Protein 1TVD (pdb70)

Solvent-accessible surface area: 11402 Å² total; per-residue (Å²): 94,123,4,55,9,72,11,97,59,46,81,36,61,49,52,34,112,2,63,0,59,1,50,14,92,7,148,103,106,67,18,47,1,7,0,1,9,25,73,122,94,70,28,14,50,39,0,19,12,0,21,70,99,132,56,102,21,16,149,76,4,171,70,47,15,58,28,126,46,41,90,132,114,87,0,0,26,0,36,0,46,65,1,126,66,96,0,29,9,24,0,2,1,0,0,22,32,49,105,111,54,62,17,14,38,33,4,129,0,0,84,1,38,6,88,152,77,134,14,70,25,80,12,104,59,41,89,26,56,47,52,39,111,5,62,0,64,0,50,13,95,28,124,97,108,78,15,48,0,3,0,0,8,24,47,106,106,70,38,6,56,38,0,16,18,0,25,67,96,121,58,80,26,16,145,75,5,163,75,28,11,58,24,117,45,61,91,139,108,118,0,0,23,0,17,0,44,63,1,111,61,94,1,20,8,14,0,2,0,0,0,25,38,59,111,131,65,75,21,8,47,32,4,163,8,0,66,1,56,4,87,154

Foldseek 3Di:
DAKEWPDAADEEEQQQKDKTKIADDDPDAFWKKFKWWADPVRDIGTAKIDTPPDIDGDPVPPPFKDWDQDPVRRITMIMGGGHHQVPFTWMKMWTFDDPPRGDIHIYPTHGYGYDD/DAKEWPDAAEEEAQQAKDKTKMADDDPDAFWWKFKWWQFPVRDIGTAKIDTPPDIDGDPPQPPFWDWDCDPVRRITMIMGGGHHQRNFTWMKMWTFDDPPRRDIHIHPTHTYHYHD

Sequence (232 aa):
DKVTQSSPDQTVASGSEVVLLCTYDTVYSNPDLFWYRIRPDYSFQFVFYGDDSRSEGADFTQGRFSVKHILTQKAFHLVISPVRTEDSATYYCAFTLPPPTDKLIFGKGTRVTVEPDKVTQSSPDQTVASGSEVVLLCTYDTVYSNPDLFWYRIRPDYSFQFVFYGDDSRSEGADFTQGRFSVKHILTQKAFHLVISPVRTEDSATYYCAFTLPPPTDKLIFGKGTRVTVEP

InterPro domains:
  IPR007110 Immunoglobulin-like domain [PS50835] (19-113)
  IPR013106 Immunoglobulin V-set domain [PF07686] (23-112)
  IPR013106 Immunoglobulin V-set domain [SM00406] (35-113)
  IPR013783 Immunoglobulin-like fold [G3DSA:2.60.40.10] (19-113)
  IPR036179 Immunoglobulin-like domain superfamily [SSF48726] (21-112)
  IPR051287 T cell receptor variable region [PTHR19367] (8-112)

B-factor: mean 18.14, std 12.09, range [4.0, 65.12]

Secondary structure (DSSP, 8-state):
-EEE--SPPEEEETT--EEE--EEE--SSS--EEEEEE-TTS-EEEEEEE-SS-EEE-GGGTTTEEEEEEGGGTEEEEEESS--GGG-EEEEEEEEPTTTT--EEE---EEEEEE-/-EEE--PPPEEEETT--EEE--EEE-SSSS--EEEEEE-TTS-EEEEEEE-SS-EEE-GGGTTTEEEEEEGGGTEEEEEESS--GGG-EEEEEEEEPPTTT--EEE---EEEEEE-

Radius of gyration: 17.78 Å; Cα contacts (8 Å, |Δi|>4): 591; chains: 2; bounding box: 43×48×37 Å

CATH classification: 2.60.40.10

Structure (mmCIF, N/CA/C/O backbone):
data_1TVD
#
_entry.id   1TVD
#
_cell.length_a   69.940
_cell.length_b   49.080
_cell.length_c   61.670
_cell.angle_alpha   90.00
_cell.angle_beta   90.00
_cell.angle_gamma   90.00
#
_symmetry.space_group_name_H-M   'P 21 21 21'
#
loop_
_entity.id
_entity.type
_entity.pdbx_description
1 polymer 'T CELL RECEPTOR'
2 water water
#
loop_
_atom_site.group_PDB
_atom_site.id
_atom_site.type_symbol
_atom_site.label_atom_id
_atom_site.label_alt_id
_atom_site.label_comp_id
_atom_site.label_asym_id
_atom_site.label_entity_id
_atom_site.label_seq_id
_atom_site.pdbx_PDB_ins_code
_atom_site.Cartn_x
_atom_site.Cartn_y
_atom_site.Cartn_z
_atom_site.occupancy
_atom_site.B_iso_or_equiv
_atom_site.auth_seq_id
_atom_site.auth_comp_id
_atom_site.auth_asym_id
_atom_site.auth_atom_id
_atom_site.pdbx_PDB_model_num
ATOM 1 N N . ASP A 1 1 ? 19.482 -5.366 16.561 1.00 34.70 1 ASP A N 1
ATOM 2 C CA . ASP A 1 1 ? 19.458 -5.379 18.052 1.00 32.81 1 ASP A CA 1
ATOM 3 C C . ASP A 1 1 ? 18.071 -5.773 18.511 1.00 30.00 1 ASP A C 1
ATOM 4 O O . ASP A 1 1 ? 17.095 -5.146 18.133 1.00 27.71 1 ASP A O 1
ATOM 9 N N . LYS A 1 2 ? 17.995 -6.821 19.323 1.00 24.74 2 LYS A N 1
ATOM 10 C CA . LYS A 1 2 ? 16.724 -7.315 19.805 1.00 21.20 2 LYS A CA 1
ATOM 11 C C . LYS A 1 2 ? 16.881 -7.965 21.169 1.00 18.02 2 LYS A C 1
ATOM 12 O O . LYS A 1 2 ? 17.978 -8.330 21.587 1.00 14.45 2 LYS A O 1
ATOM 18 N N . VAL A 1 3 ? 15.773 -8.022 21.889 1.00 14.81 3 VAL A N 1
ATOM 19 C CA . VAL A 1 3 ? 15.706 -8.633 23.210 1.00 10.77 3 VAL A CA 1
ATOM 20 C C . VAL A 1 3 ? 14.665 -9.731 23.083 1.00 11.97 3 VAL A C 1
ATOM 21 O O . VAL A 1 3 ? 13.552 -9.492 22.595 1.00 8.99 3 VAL A O 1
ATOM 25 N N . THR A 1 4 ? 15.040 -10.943 23.464 1.00 12.10 4 THR A N 1
ATOM 26 C CA . THR A 1 4 ? 14.124 -12.063 23.388 1.00 10.33 4 THR A CA 1
ATOM 27 C C . THR A 1 4 ? 13.765 -12.561 24.768 1.00 7.10 4 THR A C 1
ATOM 28 O O . THR A 1 4 ? 14.644 -12.792 25.597 1.00 6.60 4 THR A O 1
ATOM 32 N N . GLN A 1 5 ? 12.463 -12.630 25.037 1.00 9.09 5 GLN A N 1
ATOM 33 C CA . GLN A 1 5 ? 11.947 -13.113 26.319 1.00 7.34 5 GLN A CA 1
ATOM 34 C C . GLN A 1 5 ? 11.233 -14.443 26.055 1.00 10.53 5 GLN A C 1
ATOM 35 O O . GLN A 1 5 ? 10.129 -14.480 25.498 1.00 10.59 5 GLN A O 1
ATOM 41 N N . SER A 1 6 ? 11.911 -15.535 26.409 1.00 10.47 6 SER A N 1
ATOM 42 C CA . SER A 1 6 ? 11.432 -16.902 26.161 1.00 9.95 6 SER A CA 1
ATOM 43 C C . SER A 1 6 ? 10.516 -17.612 27.144 1.00 10.99 6 SER A C 1
ATOM 44 O O . SER A 1 6 ? 10.000 -18.694 26.826 1.00 12.49 6 SER A O 1
ATOM 47 N N . SER A 1 7 ? 10.368 -17.080 28.350 1.00 9.09 7 SER A N 1
ATOM 48 C CA . SER A 1 7 ? 9.503 -17.730 29.324 1.00 9.69 7 SER A CA 1
ATOM 49 C C . SER A 1 7 ? 8.065 -17.513 28.922 1.00 9.60 7 SER A C 1
ATOM 50 O O . SER A 1 7 ? 7.741 -16.509 28.307 1.00 7.98 7 SER A O 1
ATOM 53 N N . PRO A 1 8 ? 7.186 -18.475 29.220 1.00 8.97 8 PRO A N 1
ATOM 54 C CA . PRO A 1 8 ? 5.777 -18.300 28.858 1.00 7.32 8 PRO A CA 1
ATOM 55 C C . PRO A 1 8 ? 5.112 -17.397 29.885 1.00 8.88 8 PRO A C 1
ATOM 56 O O . PRO A 1 8 ? 5.649 -17.202 30.981 1.00 11.17 8 PRO A O 1
ATOM 60 N N . ASP A 1 9 ? 4.008 -16.758 29.506 1.00 8.20 9 ASP A N 1
ATOM 61 C CA . ASP A 1 9 ? 3.273 -15.933 30.447 1.00 6.36 9 ASP A CA 1
ATOM 62 C C . ASP A 1 9 ? 2.733 -16.970 31.394 1.00 7.58 9 ASP A C 1
ATOM 63 O O . ASP A 1 9 ? 2.316 -18.036 30.953 1.00 9.39 9 ASP A O 1
ATOM 68 N N . GLN A 1 10 ? 2.682 -16.664 32.679 1.00 7.86 10 GLN A N 1
ATOM 69 C CA . GLN A 1 10 ? 2.243 -17.668 33.629 1.00 11.96 10 GLN A CA 1
ATOM 70 C C . GLN A 1 10 ? 1.598 -17.147 34.897 1.00 11.23 10 GLN A C 1
ATOM 71 O O . GLN A 1 10 ? 1.827 -16.015 35.312 1.00 14.04 10 GLN A O 1
ATOM 77 N N . THR A 1 11 ? 0.749 -17.986 35.479 1.00 14.92 11 THR A N 1
ATOM 78 C CA . THR A 1 11 ? 0.066 -17.703 36.737 1.00 15.10 11 THR A CA 1
ATOM 79 C C . THR A 1 11 ? 0.636 -18.761 37.661 1.00 17.58 11 THR A C 1
ATOM 80 O O . THR A 1 11 ? 0.664 -19.936 37.318 1.00 20.08 11 THR A O 1
ATOM 84 N N . VAL A 1 12 ? 1.111 -18.351 38.818 1.00 17.33 12 VAL A N 1
ATOM 85 C CA . VAL A 1 12 ? 1.725 -19.290 39.731 1.00 18.37 12 VAL A CA 1
ATOM 86 C C . VAL A 1 12 ? 1.313 -18.993 41.177 1.00 16.89 12 VAL A C 1
ATOM 87 O O . VAL A 1 12 ? 0.808 -17.913 41.487 1.00 17.58 12 VAL A O 1
ATOM 91 N N . ALA A 1 13 ? 1.487 -19.975 42.046 1.00 19.78 13 ALA A N 1
ATOM 92 C CA . ALA A 1 13 ? 1.120 -19.829 43.444 1.00 18.62 13 ALA A CA 1
ATOM 93 C C . ALA A 1 13 ? 2.173 -19.102 44.257 1.00 19.64 13 ALA A C 1
ATOM 94 O O . ALA A 1 13 ? 3.366 -19.245 44.013 1.00 20.10 13 ALA A O 1
ATOM 96 N N . SER A 1 14 ? 1.719 -18.325 45.233 1.00 22.35 14 SER A N 1
ATOM 97 C CA . SER A 1 14 ? 2.614 -17.590 46.121 1.00 23.96 14 SER A CA 1
ATOM 98 C C . SER A 1 14 ? 3.551 -18.631 46.748 1.00 23.77 14 SER A C 1
ATOM 99 O O . SER A 1 14 ? 3.133 -19.758 47.022 1.00 25.78 14 SER A O 1
ATOM 102 N N . GLY A 1 15 ? 4.831 -18.294 46.869 1.00 21.88 15 GLY A N 1
ATOM 103 C CA . GLY A 1 15 ? 5.784 -19.225 47.441 1.00 20.98 15 GLY A CA 1
ATOM 104 C C . GLY A 1 15 ? 6.573 -20.029 46.418 1.00 20.24 15 GLY A C 1
ATOM 105 O O . GLY A 1 15 ? 7.552 -20.682 46.765 1.00 19.91 15 GLY A O 1
ATOM 106 N N . SER A 1 16 ? 6.149 -19.984 45.162 1.00 20.26 16 SER A N 1
ATOM 107 C CA . SER A 1 16 ? 6.831 -20.706 44.089 1.00 20.88 16 SER A CA 1
ATOM 108 C C . SER A 1 16 ? 8.097 -19.980 43.630 1.00 20.58 16 SER A C 1
ATOM 109 O O . SER A 1 16 ? 8.369 -18.850 44.040 1.00 19.66 16 SER A O 1
ATOM 112 N N . GLU A 1 17 ? 8.862 -20.653 42.778 1.00 21.31 17 GLU A N 1
ATOM 113 C CA . GLU A 1 17 ? 10.077 -20.100 42.203 1.00 22.23 17 GLU A CA 1
ATOM 114 C C . GLU A 1 17 ? 9.774 -19.832 40.734 1.00 21.75 17 GLU A C 1
ATOM 115 O O . GLU A 1 17 ? 9.236 -20.699 40.035 1.00 19.05 17 GLU A O 1
ATOM 121 N N . VAL A 1 18 ? 10.101 -18.633 40.272 1.00 16.70 18 VAL A N 1
ATOM 122 C CA . VAL A 1 18 ? 9.851 -18.265 38.893 1.00 13.82 18 VAL A CA 1
ATOM 123 C C . VAL A 1 18 ? 11.139 -17.829 38.208 1.00 12.69 18 VAL A C 1
ATOM 124 O O . 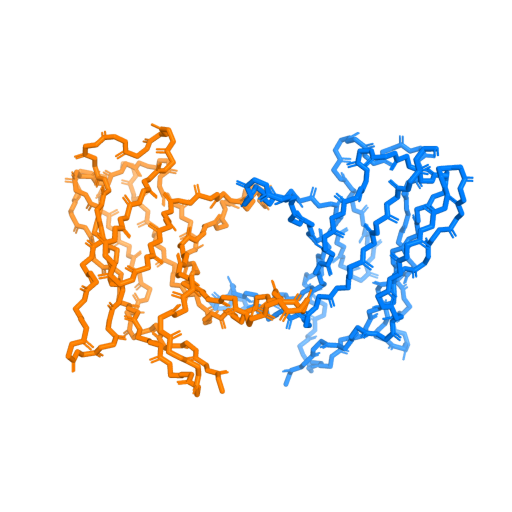VAL A 1 18 ? 11.980 -17.168 38.813 1.00 11.83 18 VAL A O 1
ATOM 128 N N . VAL A 1 19 ? 11.318 -18.263 36.965 1.00 14.00 19 VAL A N 1
ATOM 129 C CA . VAL A 1 19 ? 12.503 -17.903 36.179 1.00 9.82 19 VAL A CA 1
ATOM 130 C C . VAL A 1 19 ? 12.059 -17.121 34.948 1.00 10.68 19 VAL A C 1
ATOM 131 O O . VAL A 1 19 ? 11.200 -17.584 34.196 1.00 10.63 19 VAL A O 1
ATOM 135 N N . LEU A 1 20 ? 12.554 -15.893 34.813 1.00 9.96 20 LEU A N 1
ATOM 136 C CA . LEU A 1 20 ? 12.232 -15.044 33.667 1.00 9.41 20 LEU A CA 1
ATOM 137 C C . LEU A 1 20 ? 13.449 -15.026 32.762 1.00 8.80 20 LEU A C 1
ATOM 138 O O . LEU A 1 20 ? 14.501 -14.536 33.149 1.00 9.23 20 LEU A O 1
ATOM 143 N N . LEU A 1 21 ? 13.305 -15.573 31.562 1.00 7.54 21 LEU A N 1
ATOM 144 C CA . LEU A 1 21 ? 14.393 -15.635 30.607 1.00 9.39 21 LEU A CA 1
ATOM 145 C C . LEU A 1 21 ? 14.505 -14.394 29.727 1.00 9.25 21 LEU A C 1
ATOM 146 O O . LEU A 1 21 ? 13.502 -13.807 29.320 1.00 9.32 21 LEU A O 1
ATOM 151 N N . CYS A 1 22 ? 15.742 -14.017 29.433 1.00 6.18 22 CYS A N 1
ATOM 152 C CA . CYS A 1 22 ? 16.029 -12.873 28.581 1.00 6.75 22 CYS A CA 1
ATOM 153 C C . CYS A 1 22 ? 17.376 -13.062 27.893 1.00 6.99 22 CYS A C 1
ATOM 154 O O . CYS A 1 22 ? 18.364 -13.432 28.535 1.00 8.85 22 CYS A O 1
ATOM 157 N N . THR A 1 23 ? 17.391 -12.889 26.577 1.00 7.41 23 THR A N 1
ATOM 158 C CA . THR A 1 23 ? 18.614 -12.991 25.818 1.00 8.76 23 THR A CA 1
ATOM 159 C C . THR A 1 23 ? 18.647 -11.718 24.980 1.00 9.10 23 THR A C 1
ATOM 160 O O . THR A 1 23 ? 17.612 -11.249 24.524 1.00 8.71 23 THR A O 1
ATOM 164 N N . TYR A 1 24 ? 19.808 -11.099 24.881 1.00 10.14 24 TYR A N 1
ATOM 165 C CA . TYR A 1 24 ? 19.929 -9.876 24.114 1.00 12.38 24 TYR A CA 1
ATOM 166 C C . TYR A 1 24 ? 20.788 -10.104 22.897 1.00 15.80 24 TYR A C 1
ATOM 167 O O . TYR A 1 24 ? 21.773 -10.849 22.944 1.00 13.88 24 TYR A O 1
ATOM 176 N N . ASP A 1 25 ? 20.412 -9.441 21.815 1.00 17.05 25 ASP A N 1
ATOM 177 C CA . ASP A 1 25 ? 21.097 -9.545 20.545 1.00 20.02 25 ASP A CA 1
ATOM 178 C C . ASP A 1 25 ? 21.594 -8.163 20.159 1.00 21.98 25 ASP A C 1
ATOM 179 O O . ASP A 1 25 ? 20.830 -7.324 19.683 1.00 21.90 25 ASP A O 1
ATOM 184 N N . THR A 1 26 ? 22.868 -7.910 20.428 1.00 22.65 26 THR A N 1
ATOM 185 C CA . THR 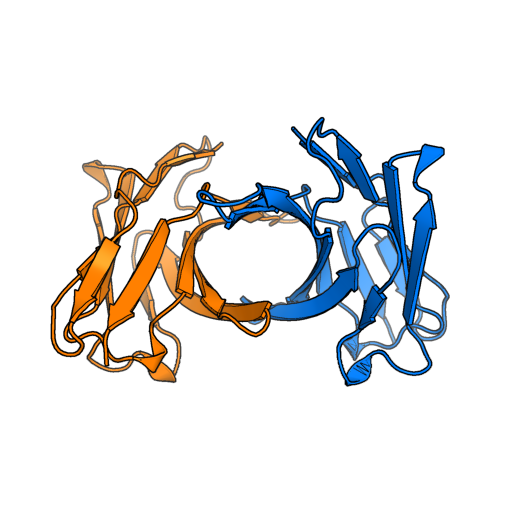A 1 26 ? 23.487 -6.629 20.112 1.00 26.19 26 THR A CA 1
ATOM 186 C C . THR A 1 26 ? 24.978 -6.850 19.880 1.00 27.93 26 THR A C 1
ATOM 187 O O . THR A 1 26 ? 25.534 -7.868 20.308 1.00 30.50 26 THR A O 1
ATOM 191 N N . VAL A 1 27 ? 25.613 -5.926 19.167 1.00 29.61 27 VAL A N 1
ATOM 192 C CA . VAL A 1 27 ? 27.035 -6.042 18.883 1.00 30.05 27 VAL A CA 1
ATOM 193 C C . VAL A 1 27 ? 27.834 -5.078 19.747 1.00 28.99 27 VAL A C 1
ATOM 194 O O . VAL A 1 27 ? 29.071 -5.104 19.751 1.00 30.16 27 VAL A O 1
ATOM 198 N N . TYR A 1 28 ? 27.121 -4.230 20.484 1.00 27.19 28 TYR A N 1
ATOM 199 C CA . TYR A 1 28 ? 27.750 -3.253 21.354 1.00 25.29 28 TYR A CA 1
ATOM 200 C C . TYR A 1 28 ? 28.442 -3.872 22.556 1.00 23.89 28 TYR A C 1
ATOM 201 O O . TYR A 1 28 ? 27.940 -4.811 23.178 1.00 22.22 28 TYR A O 1
ATOM 210 N N . SER A 1 29 ? 29.625 -3.350 22.851 1.00 24.65 29 SER A N 1
ATOM 211 C CA . SER A 1 29 ? 30.432 -3.811 23.969 1.00 26.02 29 SER A CA 1
ATOM 212 C C . SER A 1 29 ? 29.829 -3.419 25.316 1.00 25.27 29 SER A C 1
ATOM 213 O O . SER A 1 29 ? 29.396 -2.276 25.509 1.00 27.43 29 SER A O 1
ATOM 216 N N . ASN A 1 30 ? 29.751 -4.400 26.211 1.00 23.98 30 ASN A N 1
ATOM 217 C CA . ASN A 1 30 ? 29.256 -4.209 27.568 1.00 20.07 30 ASN A CA 1
ATOM 218 C C . ASN A 1 30 ? 28.036 -3.290 27.740 1.00 16.46 30 ASN A C 1
ATOM 219 O O . ASN A 1 30 ? 28.103 -2.268 28.426 1.00 13.71 30 ASN A O 1
ATOM 224 N N . PRO A 1 31 ? 26.888 -3.688 27.186 1.00 14.31 31 PRO A N 1
ATOM 225 C CA . PRO A 1 31 ? 25.690 -2.852 27.317 1.00 15.36 31 PRO A CA 1
ATOM 226 C C . PRO A 1 31 ? 25.065 -2.931 28.712 1.00 12.72 31 PRO A C 1
ATOM 227 O O . PRO A 1 31 ? 25.275 -3.909 29.447 1.00 11.71 31 PRO A O 1
ATOM 231 N N . ASP A 1 32 ? 24.374 -1.870 29.112 1.00 9.58 32 ASP A N 1
ATOM 232 C CA . ASP A 1 32 ? 23.707 -1.872 30.401 1.00 9.39 32 ASP A CA 1
ATOM 233 C C . ASP A 1 32 ? 22.431 -2.676 30.167 1.00 10.52 32 ASP A C 1
ATOM 234 O O . ASP A 1 32 ? 21.754 -2.490 29.142 1.00 14.09 32 ASP A O 1
ATOM 239 N N . LEU A 1 33 ? 22.132 -3.592 31.089 1.00 9.90 33 LEU A N 1
ATOM 240 C CA . LEU A 1 33 ? 20.951 -4.456 31.005 1.00 6.45 33 LEU A CA 1
ATOM 241 C C . LEU A 1 33 ? 20.016 -4.148 32.159 1.00 6.45 33 LEU A C 1
ATOM 242 O O . LEU A 1 33 ? 20.471 -3.791 33.253 1.00 5.02 33 LEU A O 1
ATOM 247 N N . PHE A 1 34 ? 18.714 -4.330 31.931 1.00 6.04 34 PHE A N 1
ATOM 248 C CA . PHE A 1 34 ? 17.702 -4.040 32.949 1.00 6.74 34 PHE A CA 1
ATOM 249 C C . PHE A 1 34 ? 16.508 -4.973 32.938 1.00 5.42 34 PHE A C 1
ATOM 250 O O . PHE A 1 34 ? 16.147 -5.533 31.920 1.00 4.72 34 PHE A O 1
ATOM 258 N N . TRP A 1 35 ? 15.845 -5.026 34.082 1.00 6.49 35 TRP A N 1
ATOM 259 C CA . TRP A 1 35 ? 14.617 -5.773 34.268 1.00 6.83 35 TRP A CA 1
ATOM 260 C C . TRP A 1 35 ? 13.691 -4.761 34.943 1.00 7.03 35 TRP A C 1
ATOM 261 O O . TRP A 1 35 ? 14.068 -4.115 35.935 1.00 6.87 35 TRP A O 1
ATOM 272 N N . TYR A 1 36 ? 12.547 -4.522 34.323 1.00 6.87 36 TYR A N 1
ATOM 273 C CA . TYR A 1 36 ? 11.548 -3.592 34.847 1.00 6.12 36 TYR A CA 1
ATOM 274 C C . TYR A 1 36 ? 10.251 -4.366 34.923 1.00 6.60 36 TYR A C 1
ATOM 275 O O . TYR A 1 36 ? 10.102 -5.386 34.249 1.00 7.36 36 TYR A O 1
ATOM 284 N N . ARG A 1 37 ? 9.323 -3.911 35.756 1.00 6.69 37 ARG A N 1
ATOM 285 C CA . ARG A 1 37 ? 8.027 -4.572 35.853 1.00 7.95 37 ARG A CA 1
ATOM 286 C C . ARG A 1 37 ? 6.930 -3.542 36.016 1.00 7.57 37 ARG A C 1
ATOM 287 O O . ARG A 1 37 ? 7.120 -2.526 36.690 1.00 7.67 37 ARG A O 1
ATOM 295 N N . ILE A 1 38 ? 5.813 -3.766 35.324 1.00 9.14 38 ILE A N 1
ATOM 296 C CA . ILE A 1 38 ? 4.677 -2.849 35.381 1.00 8.63 38 ILE A CA 1
ATOM 297 C C . ILE A 1 38 ? 3.477 -3.492 36.075 1.00 11.52 38 ILE A C 1
ATOM 298 O O . ILE A 1 38 ? 3.107 -4.634 35.770 1.00 10.14 38 ILE A O 1
ATOM 303 N N . ARG A 1 39 ? 2.915 -2.778 37.048 1.00 14.61 39 ARG A N 1
ATOM 304 C CA . ARG A 1 39 ? 1.755 -3.248 37.796 1.00 18.73 39 ARG A CA 1
ATOM 305 C C . ARG A 1 39 ? 0.491 -2.740 37.101 1.00 20.21 39 ARG A C 1
ATOM 306 O O . ARG A 1 39 ? 0.551 -1.794 36.305 1.00 19.40 39 ARG A O 1
ATOM 314 N N . PRO A 1 40 ? -0.678 -3.334 37.421 1.00 20.87 40 PRO A N 1
ATOM 315 C CA . PRO A 1 40 ? -1.969 -2.958 36.826 1.00 20.94 40 PRO A CA 1
ATOM 316 C C . PRO A 1 40 ? -2.330 -1.469 36.837 1.00 21.36 40 PRO A C 1
ATOM 317 O O . PRO A 1 40 ? -3.034 -0.992 35.947 1.00 22.36 40 PRO A O 1
ATOM 321 N N . ASP A 1 41 ? -1.851 -0.732 37.830 1.00 19.82 41 ASP A N 1
ATOM 322 C CA . ASP A 1 41 ? -2.152 0.694 37.913 1.00 20.31 41 ASP A CA 1
ATOM 323 C C . ASP A 1 41 ? -1.288 1.568 36.990 1.00 18.55 41 ASP A C 1
ATOM 324 O O . ASP A 1 41 ? -1.331 2.793 37.071 1.00 18.48 41 ASP A O 1
ATOM 329 N N . TYR A 1 42 ? -0.523 0.922 36.109 1.00 15.63 42 TYR A N 1
ATOM 330 C CA . TYR A 1 42 ? 0.362 1.594 35.145 1.00 13.79 42 TYR A CA 1
ATOM 331 C C . TYR A 1 42 ? 1.725 1.987 35.726 1.00 12.31 42 TYR A C 1
ATOM 332 O O . TYR A 1 42 ? 2.545 2.575 35.033 1.00 13.45 42 TYR A O 1
ATOM 341 N N . SER A 1 43 ? 1.976 1.666 36.988 1.00 11.46 43 SER A N 1
ATOM 342 C CA . SER A 1 43 ? 3.254 2.022 37.597 1.00 13.07 43 SER A CA 1
ATOM 343 C C . SER A 1 43 ? 4.355 1.038 37.238 1.00 14.00 43 SER A C 1
ATOM 344 O O . SER A 1 43 ? 4.190 -0.180 37.383 1.00 12.61 43 SER A O 1
ATOM 347 N N . PHE A 1 44 ? 5.480 1.576 36.780 1.00 10.61 44 PHE A N 1
ATOM 348 C CA . PHE A 1 44 ? 6.625 0.766 36.416 1.00 12.48 44 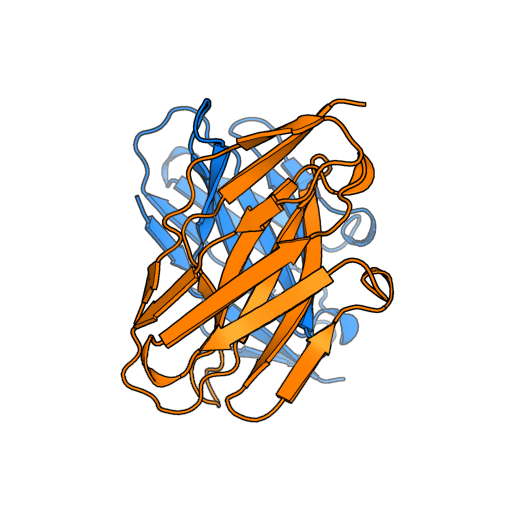PHE A CA 1
ATOM 349 C C . PHE A 1 44 ? 7.590 0.789 37.595 1.00 13.13 44 PHE A C 1
ATOM 350 O O . PHE A 1 44 ? 7.638 1.764 38.352 1.00 11.60 44 PHE A O 1
ATOM 358 N N . GLN A 1 45 ? 8.324 -0.299 37.779 1.00 13.59 45 GLN A N 1
ATOM 359 C CA . GLN A 1 45 ? 9.290 -0.383 38.865 1.00 11.57 45 GLN A CA 1
ATOM 360 C C . GLN A 1 45 ? 10.600 -0.919 38.357 1.00 10.22 45 GLN A C 1
ATOM 361 O O . GLN A 1 45 ? 10.628 -1.923 37.646 1.00 10.70 45 GLN A O 1
ATOM 367 N N . PHE A 1 46 ? 11.684 -0.225 38.679 1.00 9.65 46 PHE A N 1
ATOM 368 C CA . PHE A 1 46 ? 13.021 -0.691 38.312 1.00 8.37 46 PHE A CA 1
ATOM 369 C C . PHE A 1 46 ? 13.229 -1.947 39.184 1.00 9.07 46 PHE A C 1
ATOM 370 O O . PHE A 1 46 ? 12.952 -1.924 40.400 1.00 6.27 46 PHE A O 1
ATOM 378 N N . VAL A 1 47 ? 13.669 -3.042 38.564 1.00 8.28 47 VAL A N 1
ATOM 379 C CA . VAL A 1 47 ? 13.874 -4.293 39.290 1.00 6.34 47 VAL A CA 1
ATOM 380 C C . VAL A 1 47 ? 15.334 -4.684 39.473 1.00 6.41 47 VAL A C 1
ATOM 381 O O . VAL A 1 47 ? 15.782 -4.886 40.594 1.00 6.40 47 VAL A O 1
ATOM 385 N N . PHE A 1 48 ? 16.074 -4.756 38.372 1.00 7.99 48 PHE A N 1
ATOM 386 C CA . PHE A 1 48 ? 17.485 -5.144 38.421 1.00 7.95 48 PHE A CA 1
ATOM 387 C C . PHE A 1 48 ? 18.260 -4.511 37.293 1.00 8.98 48 PHE A C 1
ATOM 388 O O . PHE A 1 48 ? 17.701 -4.210 36.235 1.00 7.42 48 PHE A O 1
ATOM 396 N N . TYR A 1 49 ? 19.547 -4.294 37.549 1.00 8.18 49 TYR A N 1
ATOM 397 C CA . TYR A 1 49 ? 20.481 -3.700 36.596 1.00 9.10 49 TYR A CA 1
ATOM 398 C C . TYR A 1 49 ? 21.725 -4.553 36.559 1.00 7.50 49 TYR A C 1
ATOM 399 O O . TYR A 1 49 ? 22.036 -5.250 37.518 1.00 5.94 49 TYR A O 1
ATOM 408 N N . GLY A 1 50 ? 22.435 -4.510 35.443 1.00 9.82 50 GLY A N 1
ATOM 409 C CA . GLY A 1 50 ? 23.662 -5.262 35.349 1.00 9.95 50 GLY A CA 1
ATOM 410 C C . GLY A 1 50 ? 24.424 -5.001 34.079 1.00 11.53 50 GLY A C 1
ATOM 411 O O . GLY A 1 50 ? 23.854 -4.531 33.099 1.00 12.44 50 GLY A O 1
ATOM 412 N N . ASP A 1 51 ? 25.746 -5.111 34.172 1.00 11.61 51 ASP A N 1
ATOM 413 C CA . ASP A 1 51 ? 26.602 -4.973 33.005 1.00 12.22 51 ASP A CA 1
ATOM 414 C C . ASP A 1 51 ? 27.387 -6.288 32.956 1.00 13.43 51 ASP A C 1
ATOM 415 O O . ASP A 1 51 ? 26.992 -7.257 33.625 1.00 12.58 51 ASP A O 1
ATOM 420 N N . ASP A 1 52 ? 28.512 -6.338 32.253 1.00 16.86 52 ASP A N 1
ATOM 421 C CA . ASP A 1 52 ? 29.247 -7.604 32.161 1.00 17.16 52 ASP A CA 1
ATOM 422 C C . ASP A 1 52 ? 29.993 -8.094 33.399 1.00 15.65 52 ASP A C 1
ATOM 423 O O . ASP A 1 52 ? 30.427 -9.241 33.432 1.00 15.80 52 ASP A O 1
ATOM 428 N N . SER A 1 53 ? 30.086 -7.268 34.437 1.00 16.87 53 SER A N 1
ATOM 429 C CA . SER A 1 53 ? 30.811 -7.669 35.646 1.00 18.49 53 SER A CA 1
ATOM 430 C C . SER A 1 53 ? 30.040 -7.513 36.947 1.00 19.84 53 SER A C 1
ATOM 431 O O . SER A 1 53 ? 30.460 -8.025 37.992 1.00 20.30 53 SER A O 1
ATOM 434 N N . ARG A 1 54 ? 28.942 -6.775 36.916 1.00 18.62 54 ARG A N 1
ATOM 435 C CA . ARG A 1 54 ? 28.173 -6.579 38.140 1.00 18.59 54 ARG A CA 1
ATOM 436 C C . ARG A 1 54 ? 26.682 -6.485 37.878 1.00 16.23 54 ARG A C 1
ATOM 437 O O . ARG A 1 54 ? 26.240 -6.370 36.734 1.00 15.40 54 ARG A O 1
ATOM 445 N N . SER A 1 55 ? 25.920 -6.530 38.955 1.00 14.84 55 SER A N 1
ATOM 446 C CA . SER A 1 55 ? 24.476 -6.438 38.897 1.00 16.98 55 SER A CA 1
ATOM 447 C C . SER A 1 55 ? 24.021 -5.836 40.209 1.00 16.86 55 SER A C 1
ATOM 448 O O . SER A 1 55 ? 24.647 -6.056 41.249 1.00 16.76 55 SER A O 1
ATOM 451 N N . GLU A 1 56 ? 22.969 -5.034 40.156 1.00 15.18 56 GLU A N 1
ATOM 452 C CA . GLU A 1 56 ? 22.441 -4.399 41.356 1.00 14.55 56 GLU A CA 1
ATOM 453 C C . GLU A 1 56 ? 20.942 -4.366 41.228 1.00 11.56 56 GLU A C 1
ATOM 454 O O . GLU A 1 56 ? 20.421 -3.964 40.191 1.00 9.14 56 GLU A O 1
ATOM 460 N N . GLY A 1 57 ? 20.255 -4.870 42.244 1.00 11.50 57 GLY A N 1
ATOM 461 C CA . GLY A 1 57 ? 18.808 -4.897 42.216 1.00 12.36 57 GLY A CA 1
ATOM 462 C C . GLY A 1 57 ? 18.187 -3.762 42.992 1.00 12.24 57 GLY A C 1
ATOM 463 O O . GLY A 1 57 ? 18.883 -3.031 43.706 1.00 9.77 57 GLY A O 1
ATOM 464 N N . ALA A 1 58 A 16.882 -3.575 42.818 1.00 8.91 57 ALA A N 1
ATOM 465 C CA . ALA A 1 58 A 16.177 -2.527 43.531 1.00 8.48 57 ALA A CA 1
ATOM 466 C C . ALA A 1 58 A 16.259 -2.873 45.012 1.00 9.32 57 ALA A C 1
ATOM 467 O O . ALA A 1 58 A 16.600 -3.997 45.360 1.00 10.50 57 ALA A O 1
ATOM 469 N N . ASP A 1 59 B 15.907 -1.936 45.881 1.00 9.56 57 ASP A N 1
ATOM 470 C CA . ASP A 1 59 B 15.986 -2.172 47.313 1.00 12.09 57 ASP A CA 1
ATOM 471 C C . ASP A 1 59 B 15.139 -3.321 47.814 1.00 11.57 57 ASP A C 1
ATOM 472 O O . ASP A 1 59 B 15.525 -4.014 48.748 1.00 12.25 57 ASP A O 1
ATOM 477 N N . PHE A 1 60 C 13.988 -3.527 47.188 1.00 11.61 57 PHE A N 1
ATOM 478 C CA . PHE A 1 60 C 13.086 -4.590 47.602 1.00 11.37 57 PHE A CA 1
ATOM 479 C C . PHE A 1 60 C 13.516 -5.981 47.137 1.00 9.94 57 PHE A C 1
ATOM 480 O O . PHE A 1 60 C 12.992 -6.980 47.608 1.00 12.79 57 PHE A O 1
ATOM 488 N N . THR A 1 61 D 14.510 -6.047 46.265 1.00 9.45 57 THR A N 1
ATOM 489 C CA . THR A 1 61 D 14.963 -7.335 45.728 1.00 8.96 57 THR A CA 1
ATOM 490 C C . THR A 1 61 D 15.945 -8.129 46.586 1.00 9.96 57 THR A C 1
ATOM 491 O O . THR A 1 61 D 16.133 -9.335 46.358 1.00 9.53 57 THR A O 1
ATOM 495 N N . GLN A 1 62 E 16.551 -7.477 47.580 1.00 12.00 57 GLN A N 1
ATOM 496 C CA . GLN A 1 62 E 17.544 -8.142 48.421 1.00 11.53 57 GLN A CA 1
ATOM 497 C C . GLN A 1 62 E 16.981 -9.304 49.208 1.00 9.63 57 GLN A C 1
ATOM 498 O O . GLN A 1 62 E 16.135 -9.124 50.077 1.00 10.74 57 GLN A O 1
ATOM 504 N N . GLY A 1 63 ? 17.418 -10.508 48.848 1.00 10.97 58 GLY A N 1
ATOM 505 C CA . GLY A 1 63 ? 16.966 -11.700 49.536 1.00 9.66 58 GLY A CA 1
ATOM 506 C C . GLY A 1 63 ? 16.115 -12.672 48.744 1.00 10.65 58 GLY A C 1
ATOM 507 O O . GLY A 1 63 ? 16.180 -13.867 49.029 1.00 10.21 58 GLY A O 1
ATOM 508 N N . ARG A 1 64 ? 15.369 -12.193 47.732 1.00 9.20 59 ARG A N 1
ATOM 509 C CA . ARG A 1 64 ? 14.475 -13.055 46.939 1.00 10.66 59 ARG A CA 1
ATOM 510 C C . ARG A 1 64 ? 14.718 -13.082 45.428 1.00 12.39 59 ARG A C 1
ATOM 511 O O . ARG A 1 64 ? 14.216 -13.971 44.744 1.00 13.57 59 ARG A O 1
ATOM 519 N N . PHE A 1 65 ? 15.383 -12.058 44.894 1.00 10.66 60 PHE A N 1
ATOM 520 C CA . PHE A 1 65 ? 15.643 -11.983 43.451 1.00 8.56 60 PHE A CA 1
ATOM 521 C C . PHE A 1 65 ? 17.126 -12.142 43.179 1.00 9.22 60 PHE A C 1
ATOM 522 O O . PHE A 1 65 ? 17.954 -11.846 44.039 1.00 11.95 60 PHE A O 1
ATOM 530 N N . SER A 1 66 ? 17.450 -12.557 41.959 1.00 10.23 61 SER A N 1
ATOM 531 C CA . SER A 1 66 ? 18.828 -12.699 41.508 1.00 10.54 61 SER A CA 1
ATOM 532 C C . SER A 1 66 ? 18.835 -12.810 39.983 1.00 11.11 61 SER A C 1
ATOM 533 O O . SER A 1 66 ? 17.826 -13.171 39.372 1.00 10.12 61 SER A O 1
ATOM 536 N N . VAL A 1 67 ? 19.930 -12.399 39.363 1.00 10.48 62 VAL A N 1
ATOM 537 C CA . VAL A 1 67 ? 20.044 -12.484 37.916 1.00 13.61 62 VAL A CA 1
ATOM 538 C C . VAL A 1 67 ? 21.183 -13.414 37.530 1.00 13.28 62 VAL A C 1
ATOM 539 O O . VAL A 1 67 ? 22.181 -13.538 38.272 1.00 11.05 62 VAL A O 1
ATOM 543 N N . LYS A 1 68 ? 20.997 -14.137 36.430 1.00 11.45 63 LYS A N 1
ATOM 544 C CA . LYS A 1 68 ? 22.025 -15.026 35.920 1.00 12.62 63 LYS A CA 1
ATOM 545 C C . LYS A 1 68 ? 22.481 -14.454 34.596 1.00 11.13 63 LYS A C 1
ATOM 546 O O . LYS A 1 68 ? 21.826 -14.634 33.565 1.00 11.89 63 LYS A O 1
ATOM 552 N N . HIS A 1 69 ? 23.586 -13.721 34.642 1.00 10.45 64 HIS A N 1
ATOM 553 C CA . HIS A 1 69 ? 24.133 -13.088 33.461 1.00 9.21 64 HIS A CA 1
ATOM 554 C C . HIS A 1 69 ? 25.201 -13.985 32.865 1.00 9.78 64 HIS A C 1
ATOM 555 O O . HIS A 1 69 ? 26.304 -14.106 33.412 1.00 9.58 64 HIS A O 1
ATOM 562 N N . ILE A 1 70 ? 24.865 -14.619 31.744 1.00 11.83 65 ILE A N 1
ATOM 563 C CA . ILE A 1 70 ? 25.783 -15.520 31.040 1.00 11.44 65 ILE A CA 1
ATOM 564 C C . ILE A 1 70 ? 26.271 -14.802 29.781 1.00 11.97 65 ILE A C 1
ATOM 565 O O . ILE A 1 70 ? 25.581 -14.771 28.761 1.00 10.58 65 ILE A O 1
ATOM 570 N N . LEU A 1 71 ? 27.472 -14.234 29.865 1.00 12.11 66 LEU A N 1
ATOM 571 C CA . LEU A 1 71 ? 28.063 -13.489 28.759 1.00 14.26 66 LEU A CA 1
ATOM 572 C C . LEU A 1 71 ? 28.155 -14.295 27.474 1.00 16.85 66 LEU A C 1
ATOM 573 O O . LEU A 1 71 ? 27.829 -13.795 26.399 1.00 15.99 66 LEU A O 1
ATOM 578 N N . THR A 1 72 ? 28.568 -15.550 27.592 1.00 17.44 67 THR A N 1
ATOM 579 C CA . THR A 1 72 ? 28.710 -16.409 26.424 1.00 20.24 67 THR A CA 1
ATOM 580 C C . THR A 1 72 ? 27.409 -16.607 25.664 1.00 19.83 67 THR A C 1
ATOM 581 O O . THR A 1 72 ? 27.418 -16.779 24.452 1.00 23.42 67 THR A O 1
ATOM 585 N N . GLN A 1 73 ? 26.292 -16.567 26.380 1.00 18.50 68 GLN A N 1
ATOM 586 C CA . GLN A 1 73 ? 24.996 -16.767 25.759 1.00 16.99 68 GLN A CA 1
ATOM 587 C C . GLN A 1 73 ? 24.186 -15.474 25.647 1.00 16.07 68 GLN A C 1
ATOM 588 O O . GLN A 1 73 ? 23.034 -15.510 25.205 1.00 15.24 68 GLN A O 1
ATOM 594 N N . LYS A 1 74 ? 24.769 -14.343 26.055 1.00 11.76 69 LYS A N 1
ATOM 595 C CA . LYS A 1 74 ? 24.049 -13.064 26.028 1.00 11.22 69 LYS A CA 1
ATOM 596 C C . LYS A 1 74 ? 22.713 -13.283 26.751 1.00 10.42 69 LYS A C 1
ATOM 597 O O . LYS A 1 74 ? 21.642 -12.991 26.219 1.00 7.34 69 LYS A O 1
ATOM 603 N N . ALA A 1 75 ? 22.799 -13.866 27.945 1.00 9.39 70 ALA A N 1
ATOM 604 C CA . ALA A 1 75 ? 21.634 -14.158 28.758 1.00 10.43 70 ALA A CA 1
ATOM 605 C C . ALA A 1 75 ? 21.631 -13.313 30.015 1.00 8.30 70 ALA A C 1
ATOM 606 O O . ALA A 1 75 ? 22.688 -13.095 30.624 1.00 6.50 70 ALA A O 1
ATOM 608 N N . PHE A 1 76 ? 20.444 -12.839 30.402 1.00 7.41 71 PHE A N 1
ATOM 609 C CA . PHE A 1 76 ? 20.268 -12.022 31.609 1.00 7.30 71 PHE A CA 1
ATOM 610 C C . PHE A 1 76 ? 18.959 -12.488 32.268 1.00 7.54 71 PHE A C 1
ATOM 611 O O . PHE A 1 76 ? 17.938 -11.809 32.214 1.00 7.63 71 PHE A O 1
ATOM 619 N N . HIS A 1 77 ? 18.986 -13.691 32.834 1.00 7.28 72 HIS A N 1
ATOM 620 C CA . HIS A 1 77 ? 17.806 -14.295 33.470 1.00 8.39 72 HIS A CA 1
ATOM 621 C C . HIS A 1 77 ? 17.522 -13.807 34.881 1.00 8.27 72 HIS A C 1
ATOM 622 O O . HIS A 1 77 ? 18.416 -13.706 35.702 1.00 11.98 72 HIS A O 1
ATOM 629 N N . LEU A 1 78 ? 16.251 -13.552 35.157 1.00 9.00 73 LEU A N 1
ATOM 630 C CA . LEU A 1 78 ? 15.795 -13.081 36.461 1.00 10.35 73 LEU A CA 1
ATOM 631 C C . LEU A 1 78 ? 15.172 -14.283 37.204 1.00 11.63 73 LEU A C 1
ATOM 632 O O . LEU A 1 78 ? 14.347 -15.008 36.642 1.00 9.76 73 LEU A O 1
ATOM 637 N N . VAL A 1 79 ? 15.558 -14.483 38.456 1.00 8.93 74 VAL A N 1
ATOM 638 C CA . VAL A 1 79 ? 15.017 -15.569 39.252 1.00 10.50 74 VAL A CA 1
ATOM 639 C C . VAL A 1 79 ? 14.388 -14.986 40.499 1.00 9.42 74 VAL A C 1
ATOM 640 O O . VAL A 1 79 ? 15.003 -14.171 41.176 1.00 7.80 74 VAL A O 1
ATOM 644 N N . ILE A 1 80 ? 13.108 -15.294 40.715 1.00 9.65 75 ILE A N 1
ATOM 645 C CA . ILE A 1 80 ? 12.384 -14.820 41.889 1.00 9.96 75 ILE A CA 1
ATOM 646 C C . ILE A 1 80 ? 12.054 -16.061 42.720 1.00 13.38 75 ILE A C 1
ATOM 647 O O . ILE A 1 80 ? 11.377 -16.974 42.241 1.00 12.53 75 ILE A O 1
ATOM 652 N N . SER A 1 81 ? 12.578 -16.114 43.943 1.00 13.59 76 SER A N 1
ATOM 653 C CA . SER A 1 81 ? 12.355 -17.261 44.806 1.00 13.34 76 SER A CA 1
ATOM 654 C C . SER A 1 81 ? 12.480 -16.881 46.286 1.00 13.30 76 SER A C 1
ATOM 655 O O . SER A 1 81 ? 13.568 -16.548 46.763 1.00 11.95 76 SER A O 1
ATOM 658 N N . PRO A 1 82 ? 11.359 -16.899 47.028 1.00 12.79 77 PRO A N 1
ATOM 659 C CA . PRO A 1 82 ? 10.029 -17.243 46.517 1.00 14.49 77 PRO A CA 1
ATOM 660 C C . PRO A 1 82 ? 9.255 -16.014 46.069 1.00 14.03 77 PRO A C 1
ATOM 661 O O . PRO A 1 82 ? 9.561 -14.904 46.485 1.00 15.57 77 PRO A O 1
ATOM 665 N N . VAL A 1 83 ? 8.258 -16.220 45.209 1.00 16.61 78 VAL A N 1
ATOM 666 C CA . VAL A 1 83 ? 7.415 -15.130 44.715 1.00 15.72 78 VAL A CA 1
ATOM 667 C C . VAL A 1 83 ? 6.285 -14.860 45.704 1.00 15.58 78 VAL A C 1
ATOM 668 O O . VAL A 1 83 ? 5.891 -15.743 46.466 1.00 15.52 78 VAL A O 1
ATOM 672 N N . ARG A 1 84 ? 5.793 -13.627 45.703 1.00 15.08 79 ARG A N 1
ATOM 673 C CA . ARG A 1 84 ? 4.692 -13.213 46.575 1.00 17.91 79 ARG A CA 1
ATOM 674 C C . ARG A 1 84 ? 3.648 -12.539 45.687 1.00 18.32 79 ARG A C 1
ATOM 675 O O . ARG A 1 84 ? 3.940 -12.222 44.530 1.00 17.98 79 ARG A O 1
ATOM 683 N N . THR A 1 85 ? 2.443 -12.308 46.208 1.00 18.94 80 THR A N 1
ATOM 684 C CA . THR A 1 85 ? 1.398 -11.681 45.390 1.00 19.47 80 THR A CA 1
ATOM 685 C C . THR A 1 85 ? 1.797 -10.294 44.901 1.00 17.84 80 THR A C 1
ATOM 686 O O . THR A 1 85 ? 1.388 -9.870 43.822 1.00 18.04 80 THR A O 1
ATOM 690 N N . GLU A 1 86 ? 2.628 -9.604 45.674 1.00 17.47 81 GLU A N 1
ATOM 691 C CA . GLU A 1 86 ? 3.080 -8.259 45.293 1.00 17.89 81 GLU A CA 1
ATOM 692 C C . GLU A 1 86 ? 3.923 -8.275 44.024 1.00 16.81 81 GLU A C 1
ATOM 693 O O . GLU A 1 86 ? 4.090 -7.252 43.387 1.00 16.53 81 GLU A O 1
ATOM 699 N N . ASP A 1 87 ? 4.435 -9.447 43.658 1.00 15.33 82 ASP A N 1
ATOM 700 C CA . ASP A 1 87 ? 5.271 -9.589 42.468 1.00 15.90 82 ASP A CA 1
ATOM 701 C C . ASP A 1 87 ? 4.490 -9.709 41.169 1.00 16.18 82 ASP A C 1
ATOM 702 O O . ASP A 1 87 ? 5.086 -9.716 40.095 1.00 15.53 82 ASP A O 1
ATOM 707 N N . SER A 1 88 ? 3.166 -9.839 41.260 1.00 14.55 83 SER A N 1
ATOM 708 C CA . SER A 1 88 ? 2.330 -9.950 40.061 1.00 16.52 83 SER A CA 1
ATOM 709 C C . SER A 1 88 ? 2.519 -8.718 39.187 1.00 15.66 83 SER A C 1
ATOM 710 O O . SER A 1 88 ? 2.229 -7.596 39.609 1.00 15.57 83 SER A O 1
ATOM 713 N N . ALA A 1 89 ? 2.982 -8.931 37.963 1.00 12.45 84 ALA A N 1
ATOM 714 C CA . ALA A 1 89 ? 3.228 -7.837 37.042 1.00 11.10 84 ALA A CA 1
ATOM 715 C C . ALA A 1 89 ? 3.737 -8.423 35.750 1.00 8.69 84 ALA A C 1
ATOM 716 O O . ALA A 1 89 ? 3.862 -9.645 35.616 1.00 8.73 84 ALA A O 1
ATOM 718 N N . THR A 1 90 ? 3.985 -7.563 34.777 1.00 8.37 85 THR A N 1
ATOM 719 C CA . THR A 1 90 ? 4.536 -8.011 33.507 1.00 7.53 85 THR A CA 1
ATOM 720 C C . THR A 1 90 ? 5.958 -7.494 33.517 1.00 5.52 85 THR A C 1
ATOM 721 O O . THR A 1 90 ? 6.191 -6.313 33.770 1.00 5.26 85 THR A O 1
ATOM 725 N N . TYR A 1 91 ? 6.904 -8.407 33.343 1.00 5.53 86 TYR A N 1
ATOM 726 C CA . TYR A 1 91 ? 8.316 -8.082 33.376 1.00 4.00 86 TYR A CA 1
ATOM 727 C C . TYR A 1 91 ? 8.910 -7.827 32.032 1.00 5.59 86 TYR A C 1
ATOM 728 O O . TYR A 1 91 ? 8.682 -8.593 31.087 1.00 4.00 86 TYR A O 1
ATOM 737 N N . TYR A 1 92 ? 9.685 -6.748 31.945 1.00 5.36 87 TYR A N 1
ATOM 738 C CA . TYR A 1 92 ? 10.347 -6.359 30.704 1.00 6.01 87 TYR A CA 1
ATOM 739 C C . TYR A 1 92 ? 11.869 -6.316 30.847 1.00 7.20 87 TYR A C 1
ATOM 740 O O . TYR A 1 92 ? 12.407 -5.758 31.808 1.00 6.88 87 TYR A O 1
ATOM 749 N N . CYS A 1 93 ? 12.547 -6.919 29.887 1.00 7.90 88 CYS A N 1
ATOM 750 C CA . CYS A 1 93 ? 13.989 -6.938 29.848 1.00 7.86 88 CYS A CA 1
ATOM 751 C C . CYS A 1 93 ? 14.381 -5.937 28.755 1.00 8.24 88 CYS A C 1
ATOM 752 O O . CYS A 1 93 ? 13.643 -5.755 27.762 1.00 4.52 88 CYS A O 1
ATOM 755 N N . ALA A 1 94 ? 15.504 -5.252 28.952 1.00 8.49 89 ALA A N 1
ATOM 756 C CA . ALA A 1 94 ? 15.964 -4.242 27.991 1.00 7.52 89 ALA A CA 1
ATOM 757 C C . ALA A 1 94 ? 17.441 -3.968 28.167 1.00 7.94 89 ALA A C 1
ATOM 758 O O . ALA A 1 94 ? 18.010 -4.239 29.227 1.00 6.26 89 ALA A O 1
ATOM 760 N N . PHE A 1 95 ? 18.074 -3.497 27.102 1.00 10.06 90 PHE A N 1
ATOM 761 C CA . PHE A 1 95 ? 19.487 -3.136 27.162 1.00 11.09 90 PHE A CA 1
ATOM 762 C C . PHE A 1 95 ? 19.623 -1.721 26.606 1.00 12.88 90 PHE A C 1
ATOM 763 O O . PHE A 1 95 ? 18.755 -1.246 25.842 1.00 9.88 90 PHE A O 1
ATOM 771 N N . THR A 1 96 ? 20.688 -1.047 27.022 1.00 14.65 91 THR A N 1
ATOM 772 C CA . THR A 1 96 ? 20.970 0.324 26.625 1.00 17.13 91 THR A CA 1
ATOM 773 C C . THR A 1 96 ? 21.877 0.456 25.412 1.00 14.58 91 THR A C 1
ATOM 774 O O . THR A 1 96 ? 22.823 -0.299 25.256 1.00 15.47 91 THR A O 1
ATOM 778 N N . LEU A 1 97 ? 21.547 1.388 24.530 1.00 13.73 92 LEU A N 1
ATOM 779 C CA . LEU A 1 97 ? 22.381 1.662 23.381 1.00 13.95 92 LEU A CA 1
ATOM 780 C C . LEU A 1 97 ? 23.433 2.603 23.980 1.00 16.44 92 LEU A C 1
ATOM 781 O O . LEU A 1 97 ? 23.115 3.454 24.826 1.00 13.22 92 LEU A O 1
ATOM 786 N N . PRO A 1 98 ? 24.701 2.446 23.587 1.00 19.38 98 PRO A N 1
ATOM 787 C CA . PRO A 1 98 ? 25.769 3.301 24.123 1.00 20.63 98 PRO A CA 1
ATOM 788 C C . PRO A 1 98 ? 25.630 4.798 23.805 1.00 21.07 98 PRO A C 1
ATOM 789 O O . PRO A 1 98 ? 24.781 5.203 23.000 1.00 18.66 98 PRO A O 1
ATOM 793 N N . PRO A 1 99 ? 26.422 5.646 24.491 1.00 22.69 99 PRO A N 1
ATOM 794 C CA . PRO A 1 99 ? 26.382 7.101 24.264 1.00 23.00 99 PRO A CA 1
ATOM 795 C C . PRO A 1 99 ? 26.759 7.374 22.804 1.00 22.83 99 PRO A C 1
ATOM 796 O O . PRO A 1 99 ? 27.501 6.599 22.198 1.00 26.36 99 PRO A O 1
ATOM 800 N N . PRO A 1 100 ? 26.296 8.493 22.232 1.00 21.79 100 PRO A N 1
ATOM 801 C CA . PRO A 1 100 ? 25.438 9.522 22.820 1.00 22.77 100 PRO A CA 1
ATOM 802 C C . PRO A 1 100 ? 23.952 9.167 22.832 1.00 21.73 100 PRO A C 1
ATOM 803 O O . PRO A 1 100 ? 23.140 9.919 23.364 1.00 25.17 100 PRO A O 1
ATOM 807 N N . THR A 1 101 ? 23.596 8.023 22.261 1.00 16.54 101 THR A N 1
ATOM 808 C CA . THR A 1 101 ? 22.196 7.623 22.210 1.00 14.31 101 THR A CA 1
ATOM 809 C C . THR A 1 101 ? 21.583 7.378 23.605 1.00 15.12 101 THR A C 1
ATOM 810 O O . THR A 1 101 ? 20.598 8.038 23.982 1.00 15.95 101 THR A O 1
ATOM 814 N N . ASP A 1 102 ? 22.149 6.432 24.361 1.00 14.78 102 ASP A N 1
ATOM 815 C CA . ASP A 1 102 ? 21.656 6.115 25.711 1.00 14.58 102 ASP A CA 1
ATOM 816 C C . ASP A 1 102 ? 20.141 5.906 25.797 1.00 12.56 102 ASP A C 1
ATOM 817 O O . ASP A 1 102 ? 19.457 6.559 26.595 1.00 11.17 102 ASP A O 1
ATOM 822 N N . LYS A 1 103 ? 19.615 5.050 2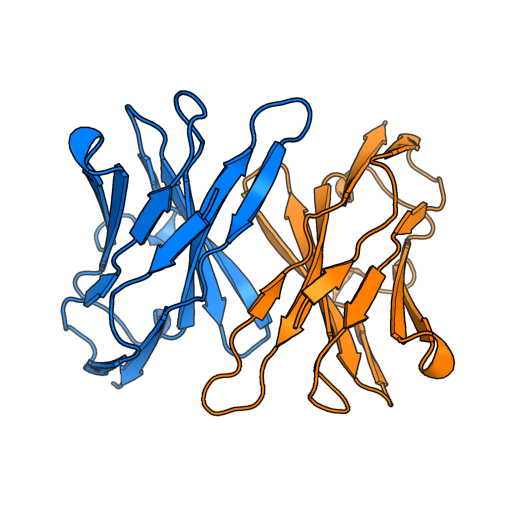4.930 1.00 9.65 103 LYS A N 1
ATOM 823 C CA . LYS A 1 103 ? 18.196 4.741 24.928 1.00 6.47 103 LYS A CA 1
ATOM 824 C C . LYS A 1 103 ? 18.028 3.234 25.000 1.00 8.91 103 LYS A C 1
ATOM 825 O O . LYS A 1 103 ? 18.942 2.485 24.654 1.00 7.43 103 LYS A O 1
ATOM 831 N N . LEU A 1 104 ? 16.874 2.805 25.507 1.00 9.20 104 LEU A N 1
ATOM 832 C CA . LEU A 1 104 ? 16.561 1.393 25.712 1.00 10.01 104 LEU A CA 1
ATOM 833 C C . LEU A 1 104 ? 15.838 0.697 24.587 1.00 8.99 104 LEU A C 1
ATOM 834 O O . LEU A 1 104 ? 15.063 1.315 23.853 1.00 8.10 104 LEU A O 1
ATOM 839 N N . ILE A 1 105 ? 16.119 -0.597 24.460 1.00 8.92 105 ILE A N 1
ATOM 840 C CA . ILE A 1 105 ? 15.469 -1.470 23.483 1.00 9.53 105 ILE A CA 1
ATOM 841 C C . ILE A 1 105 ? 14.790 -2.481 24.389 1.00 9.67 105 ILE A C 1
ATOM 842 O O . ILE A 1 105 ? 15.456 -3.088 25.234 1.00 11.76 105 ILE A O 1
ATOM 847 N N . PHE A 1 106 ? 13.471 -2.625 24.268 1.00 8.78 106 PHE A N 1
ATOM 848 C CA . PHE A 1 106 ? 12.733 -3.544 25.145 1.00 6.99 106 PHE A CA 1
ATOM 849 C C . PHE A 1 106 ? 12.332 -4.895 24.566 1.00 5.98 106 PHE A C 1
ATOM 850 O O . PHE A 1 106 ? 12.167 -5.060 23.353 1.00 4.98 106 PHE A O 1
ATOM 858 N N . GLY A 1 107 ? 12.185 -5.861 25.467 1.00 4.90 107 GLY A N 1
ATOM 859 C CA . GLY A 1 107 ? 11.717 -7.175 25.088 1.00 5.48 107 GLY A CA 1
ATOM 860 C C . GLY A 1 107 ? 10.194 -7.045 25.035 1.00 5.01 107 GLY A C 1
ATOM 861 O O . GLY A 1 107 ? 9.651 -6.006 25.450 1.00 4.55 107 GLY A O 1
ATOM 862 N N . LYS A 1 108 ? 9.498 -8.100 24.618 1.00 4.92 108 LYS A N 1
ATOM 863 C CA . LYS A 1 108 ? 8.035 -8.073 24.489 1.00 7.99 108 LYS A CA 1
ATOM 864 C C . LYS A 1 108 ? 7.249 -8.061 25.804 1.00 6.23 108 LYS A C 1
ATOM 865 O O . LYS A 1 108 ? 6.065 -7.701 25.813 1.00 4.00 108 LYS A O 1
ATOM 871 N N . GLY A 1 109 ? 7.884 -8.515 26.884 1.00 5.32 109 GLY A N 1
ATOM 872 C CA . GLY A 1 109 ? 7.230 -8.566 28.184 1.00 6.54 109 GLY A CA 1
ATOM 873 C C . GLY A 1 109 ? 6.732 -9.963 28.540 1.00 8.02 109 GLY A C 1
ATOM 874 O O . GLY A 1 109 ? 6.321 -10.716 27.668 1.00 8.84 109 GLY A O 1
ATOM 875 N N . THR A 1 110 ? 6.850 -10.338 29.810 1.00 6.53 110 THR A N 1
ATOM 876 C CA . THR A 1 110 ? 6.405 -11.654 30.284 1.00 6.41 110 THR A CA 1
ATOM 877 C C . THR A 1 110 ? 5.516 -11.461 31.511 1.00 7.28 110 THR A C 1
ATOM 878 O O . THR A 1 110 ? 5.942 -10.892 32.516 1.00 6.66 110 THR A O 1
ATOM 882 N N . ARG A 1 111 ? 4.271 -11.910 31.418 1.00 7.12 111 ARG A N 1
ATOM 883 C CA . ARG A 1 111 ? 3.358 -11.772 32.523 1.00 6.23 111 ARG A CA 1
ATOM 884 C C . ARG A 1 111 ? 3.563 -12.868 33.552 1.00 8.89 111 ARG A C 1
ATOM 885 O O . ARG A 1 111 ? 3.721 -14.048 33.205 1.00 7.72 111 ARG A O 1
ATOM 893 N N . VAL A 1 112 ? 3.596 -12.457 34.814 1.00 10.02 112 VAL A N 1
ATOM 894 C CA . VAL A 1 112 ? 3.725 -13.358 35.934 1.00 10.72 112 VAL A CA 1
ATOM 895 C C . VAL A 1 112 ? 2.629 -12.941 36.923 1.00 12.73 112 VAL A C 1
ATOM 896 O O . VAL A 1 112 ? 2.678 -11.853 37.487 1.00 12.86 112 VAL A O 1
ATOM 900 N N . THR A 1 113 ? 1.580 -13.750 37.019 1.00 13.89 113 THR A N 1
ATOM 901 C CA . THR A 1 113 ? 0.472 -13.481 37.937 1.00 15.05 113 THR A CA 1
ATOM 902 C C . THR A 1 113 ? 0.630 -14.412 39.125 1.00 12.75 113 THR A C 1
ATOM 903 O O . THR A 1 113 ? 0.715 -15.616 38.961 1.00 11.20 113 THR A O 1
ATOM 907 N N . VAL A 1 114 ? 0.698 -13.853 40.321 1.00 14.85 114 VAL A N 1
ATOM 908 C CA . VAL A 1 114 ? 0.866 -14.678 41.502 1.00 16.28 114 VAL A CA 1
ATOM 909 C C . VAL A 1 114 ? -0.404 -14.704 42.319 1.00 18.75 114 VAL A C 1
ATOM 910 O O . VAL A 1 114 ? -0.906 -13.668 42.744 1.00 19.49 114 VAL A O 1
ATOM 914 N N . GLU A 1 115 ? -0.937 -15.902 42.510 1.00 23.58 115 GLU A N 1
ATOM 915 C CA . GLU A 1 115 ? -2.175 -16.091 43.272 1.00 26.06 115 GLU A CA 1
ATOM 916 C C . GLU A 1 115 ? -1.881 -16.534 44.711 1.00 27.73 115 GLU A C 1
ATOM 917 O O . GLU A 1 115 ? -0.966 -17.334 44.950 1.00 26.65 115 GLU A O 1
ATOM 928 N N . PRO A 1 116 ? -2.608 -15.963 45.686 1.00 29.09 116 PRO A N 1
ATOM 929 C CA . PRO A 1 116 ? -2.401 -16.326 47.091 1.00 31.25 116 PRO A CA 1
ATOM 930 C C . PRO A 1 116 ? -3.007 -17.687 47.415 1.00 31.99 116 PRO A C 1
ATOM 931 O O . PRO A 1 116 ? -3.855 -18.160 46.623 1.00 32.43 116 PRO A O 1
ATOM 936 N N . ASP B 1 1 ? 2.788 -2.817 14.207 1.00 17.76 1 ASP B N 1
ATOM 937 C CA . ASP B 1 1 ? 2.500 -1.960 15.379 1.00 16.87 1 ASP B CA 1
ATOM 938 C C . ASP B 1 1 ? 3.784 -1.293 15.846 1.00 18.07 1 ASP B C 1
ATOM 939 O O . ASP B 1 1 ? 4.687 -1.963 16.345 1.00 16.09 1 ASP B O 1
ATOM 944 N N . LYS B 1 2 ? 3.858 0.026 15.717 1.00 16.56 2 LYS B N 1
ATOM 945 C CA . LYS B 1 2 ? 5.047 0.739 16.150 1.00 17.04 2 LYS B CA 1
ATOM 946 C C . LYS B 1 2 ? 4.785 2.195 16.479 1.00 14.95 2 LYS B C 1
ATOM 947 O O . LYS B 1 2 ? 3.786 2.773 16.055 1.00 12.67 2 LYS B O 1
ATOM 958 N N . VAL B 1 3 ? 5.677 2.762 17.280 1.00 12.95 3 VAL B N 1
ATOM 959 C CA . VAL B 1 3 ? 5.579 4.144 17.716 1.00 12.41 3 VAL B CA 1
ATOM 960 C C . VAL B 1 3 ? 6.724 4.947 17.130 1.00 11.51 3 VAL B C 1
ATOM 961 O O . VAL B 1 3 ? 7.867 4.483 17.124 1.00 11.24 3 VAL B O 1
ATOM 965 N N . THR B 1 4 ? 6.424 6.158 16.661 1.00 9.39 4 THR B N 1
ATOM 966 C CA . THR B 1 4 ? 7.455 7.036 16.100 1.00 10.55 4 THR B CA 1
ATOM 967 C C . THR B 1 4 ? 7.624 8.304 16.959 1.00 7.91 4 THR B C 1
ATOM 968 O O . THR B 1 4 ? 6.650 8.945 17.322 1.00 7.69 4 THR B O 1
ATOM 972 N N . GLN B 1 5 ? 8.855 8.584 17.371 1.00 8.02 5 GLN B N 1
ATOM 973 C CA . GLN B 1 5 ? 9.139 9.776 18.178 1.00 9.14 5 GLN B CA 1
ATOM 974 C C . GLN B 1 5 ? 10.136 10.575 17.369 1.00 10.08 5 GLN B C 1
ATOM 975 O O . GLN B 1 5 ? 11.332 10.316 17.442 1.00 9.19 5 GLN B O 1
ATOM 981 N N . SER B 1 6 ? 9.624 11.527 16.591 1.00 9.37 6 SER B N 1
ATOM 982 C CA . SER B 1 6 ? 10.421 12.351 15.696 1.00 12.98 6 SER B CA 1
ATOM 983 C C . SER B 1 6 ? 11.178 13.526 16.282 1.00 15.44 6 SER B C 1
ATOM 984 O O . SER B 1 6 ? 11.861 14.245 15.548 1.00 19.82 6 SER B O 1
ATOM 987 N N . SER B 1 7 ? 11.046 13.760 17.578 1.00 14.94 7 SER B N 1
ATOM 988 C CA . SER B 1 7 ? 11.747 14.875 18.200 1.00 14.47 7 SER B CA 1
ATOM 989 C C . SER B 1 7 ? 13.223 14.585 18.427 1.00 15.49 7 SER B C 1
ATOM 990 O O . SER B 1 7 ? 13.587 13.489 18.848 1.00 18.28 7 SER B O 1
ATOM 993 N N . PRO B 1 8 ? 14.105 15.536 18.074 1.00 15.43 8 PRO B N 1
ATOM 994 C CA . PRO B 1 8 ? 15.529 15.279 18.302 1.00 12.08 8 PRO B CA 1
ATOM 995 C C . PRO B 1 8 ? 15.738 15.441 19.804 1.00 9.35 8 PRO B C 1
ATOM 996 O O . PRO B 1 8 ? 14.876 16.002 20.489 1.00 10.26 8 PRO B O 1
ATOM 1000 N N . ASP B 1 9 ? 16.841 14.924 20.330 1.00 7.87 9 ASP B N 1
ATOM 1001 C CA . ASP B 1 9 ? 17.116 15.077 21.750 1.00 8.74 9 ASP B CA 1
ATOM 1002 C C . ASP B 1 9 ? 17.362 16.556 21.994 1.00 8.98 9 ASP B C 1
ATOM 1003 O O . ASP B 1 9 ? 17.961 17.235 21.159 1.00 10.64 9 ASP B O 1
ATOM 1008 N N . GLN B 1 10 ? 16.907 17.060 23.130 1.00 9.10 10 GLN B N 1
ATOM 1009 C CA . GLN B 1 10 ? 17.067 18.471 23.401 1.00 11.72 10 GLN B CA 1
ATOM 1010 C C . GLN B 1 10 ? 17.613 18.834 24.746 1.00 10.17 10 GLN B C 1
ATOM 1011 O O . GLN B 1 10 ? 17.428 18.137 25.726 1.00 9.43 10 GLN B O 1
ATOM 1017 N N . THR B 1 11 ? 18.333 19.935 24.760 1.00 10.99 11 THR B N 1
ATOM 1018 C CA . THR B 1 11 ? 18.922 20.460 25.961 1.00 11.92 11 THR B CA 1
ATOM 1019 C C . THR B 1 11 ? 18.321 21.845 26.048 1.00 11.18 11 THR B C 1
ATOM 1020 O O . THR B 1 11 ? 18.400 22.621 25.097 1.00 11.00 11 THR B O 1
ATOM 1024 N N . VAL B 1 12 ? 17.664 22.116 27.166 1.00 11.79 12 VAL B N 1
ATOM 1025 C CA . VAL B 1 12 ? 16.987 23.382 27.391 1.00 10.50 12 VAL B CA 1
ATOM 1026 C C . VAL B 1 12 ? 17.231 23.908 28.796 1.00 10.10 12 VAL B C 1
ATOM 1027 O O . VAL B 1 12 ? 17.579 23.161 29.706 1.00 12.30 12 VAL B O 1
ATOM 1031 N N . ALA B 1 13 ? 17.081 25.206 28.963 1.00 10.48 13 ALA B N 1
ATOM 1032 C CA . ALA B 1 13 ? 17.265 25.814 30.261 1.00 10.61 13 ALA B CA 1
ATOM 1033 C C . ALA B 1 13 ? 15.994 25.590 31.051 1.00 11.13 13 ALA B C 1
ATOM 1034 O O . ALA B 1 13 ? 14.911 25.455 30.478 1.00 11.05 13 ALA B O 1
ATOM 1036 N N . SER B 1 14 ? 16.131 25.502 32.365 1.00 9.37 14 SER B N 1
ATOM 1037 C CA . SER B 1 14 ? 14.986 25.332 33.227 1.00 10.43 14 SER B CA 1
ATOM 1038 C C . SER B 1 14 ? 14.091 26.536 32.957 1.00 9.93 14 SER B C 1
ATOM 1039 O O . SER B 1 14 ? 14.584 27.629 32.639 1.00 7.91 14 SER B O 1
ATOM 1042 N N . GLY B 1 15 ? 12.780 26.320 33.005 1.00 9.28 15 GLY B N 1
ATOM 1043 C CA . GLY B 1 15 ? 11.848 27.405 32.757 1.00 6.88 15 GLY B CA 1
ATOM 1044 C C . GLY B 1 15 ? 11.358 27.479 31.322 1.00 9.53 15 GLY B C 1
ATOM 1045 O O . GLY B 1 15 ? 10.445 28.241 31.037 1.00 11.98 15 GLY B O 1
ATOM 1046 N N . SER B 1 16 ? 11.954 26.692 30.419 1.00 7.75 16 SER B N 1
ATOM 1047 C CA . SER B 1 16 ? 11.558 26.681 28.999 1.00 8.67 16 SER B CA 1
ATOM 1048 C C . SER B 1 16 ? 10.279 25.873 28.803 1.00 9.46 16 SER B C 1
ATOM 1049 O O . SER B 1 16 ? 9.727 25.300 29.745 1.00 10.91 16 SER B O 1
ATOM 1052 N N . GLU B 1 17 ? 9.824 25.821 27.561 1.00 10.54 17 GLU B N 1
ATOM 1053 C CA . GLU B 1 17 ? 8.662 25.033 27.195 1.00 11.97 17 GLU B CA 1
ATOM 1054 C C . GLU B 1 17 ? 9.190 24.035 26.169 1.00 10.99 17 GLU B C 1
ATOM 1055 O O . GLU B 1 17 ? 10.017 24.400 25.331 1.00 9.35 17 GLU B O 1
ATOM 1061 N N . VAL B 1 18 ? 8.791 22.768 26.294 1.00 9.28 18 VAL B N 1
ATOM 1062 C CA . VAL B 1 18 ? 9.240 21.726 25.375 1.00 8.27 18 VAL B CA 1
ATOM 1063 C C . VAL B 1 18 ? 8.070 20.878 24.855 1.00 11.89 18 VAL B C 1
ATOM 1064 O O . VAL B 1 18 ? 7.036 20.704 25.532 1.00 7.82 18 VAL B O 1
ATOM 1068 N N . VAL B 1 19 ? 8.228 20.380 23.634 1.00 10.93 19 VAL B N 1
ATOM 1069 C CA . VAL B 1 19 ? 7.221 19.549 23.004 1.00 12.19 19 VAL B CA 1
ATOM 1070 C C . VAL B 1 19 ? 7.900 18.276 22.494 1.00 10.58 19 VAL B C 1
ATOM 1071 O O . VAL B 1 19 ? 8.905 18.352 21.796 1.00 9.61 19 VAL B O 1
ATOM 1075 N N . LEU B 1 20 ? 7.403 17.121 22.940 1.00 10.58 20 LEU B N 1
ATOM 1076 C CA . LEU B 1 20 ? 7.920 15.819 22.508 1.00 10.81 20 LEU B CA 1
ATOM 1077 C C . LEU B 1 20 ? 6.901 15.217 21.554 1.00 8.14 20 LEU B C 1
ATOM 1078 O O . LEU B 1 20 ? 5.736 15.034 21.906 1.00 9.80 20 LEU B O 1
ATOM 1083 N N . LEU B 1 21 ? 7.344 14.909 20.347 1.00 8.57 21 LEU B N 1
ATOM 1084 C CA . LEU B 1 21 ? 6.484 14.335 19.319 1.00 8.11 21 LEU B CA 1
ATOM 1085 C C . LEU B 1 21 ? 6.347 12.819 19.382 1.00 8.82 21 LEU B C 1
ATOM 1086 O O . LEU B 1 21 ? 7.309 12.100 19.635 1.00 4.00 21 LEU B O 1
ATOM 1091 N N . CYS B 1 22 ? 5.149 12.345 19.069 1.00 7.12 22 CYS B N 1
ATOM 1092 C CA . CYS B 1 22 ? 4.871 10.923 19.043 1.00 7.61 22 CYS B CA 1
ATOM 1093 C C . CYS B 1 22 ? 3.710 10.627 18.118 1.00 6.04 22 CYS B C 1
ATOM 1094 O O . CYS B 1 22 ? 2.757 11.403 18.052 1.00 7.41 22 CYS B O 1
ATOM 1097 N N . THR B 1 23 ? 3.862 9.577 17.316 1.00 5.83 23 THR B N 1
ATOM 1098 C CA . THR B 1 23 ? 2.823 9.107 16.414 1.00 7.42 23 THR B CA 1
ATOM 1099 C C . THR B 1 23 ? 2.794 7.584 16.529 1.00 8.50 23 THR B C 1
ATOM 1100 O O . THR B 1 23 ? 3.837 6.934 16.703 1.00 7.47 23 THR B O 1
ATOM 1104 N N . TYR B 1 24 ? 1.593 7.020 16.481 1.00 9.32 24 TYR B N 1
ATOM 1105 C CA . TYR B 1 24 ? 1.431 5.589 16.600 1.00 8.24 24 TYR B CA 1
ATOM 1106 C C . TYR B 1 24 ? 0.852 4.973 15.344 1.00 9.25 24 TYR B C 1
ATOM 1107 O O . TYR B 1 24 ? 0.060 5.586 14.646 1.00 11.98 24 TYR B O 1
ATOM 1116 N N . ASP B 1 25 ? 1.298 3.764 15.044 1.00 12.67 25 ASP B N 1
ATOM 1117 C CA . ASP B 1 25 ? 0.831 3.025 13.890 1.00 15.80 25 ASP B CA 1
ATOM 1118 C C . ASP B 1 25 ? 0.508 1.615 14.370 1.00 16.96 25 ASP B C 1
ATOM 1119 O O . ASP B 1 25 ? 1.400 0.809 14.632 1.00 16.75 25 ASP B O 1
ATOM 1124 N N . THR B 1 26 ? -0.778 1.344 14.535 1.00 18.85 26 THR B N 1
ATOM 1125 C CA . THR B 1 26 ? -1.239 0.050 15.000 1.00 17.28 26 THR B CA 1
ATOM 1126 C C . THR B 1 26 ? -2.506 -0.355 14.247 1.00 17.85 26 THR B C 1
ATOM 1127 O O . THR B 1 26 ? -3.257 0.510 13.768 1.00 14.36 26 THR B O 1
ATOM 1131 N N . VAL B 1 27 ? -2.710 -1.665 14.097 1.00 16.44 27 VAL B N 1
ATOM 1132 C CA . VAL B 1 27 ? -3.882 -2.197 13.395 1.00 16.95 27 VAL B CA 1
ATOM 1133 C C . VAL B 1 27 ? -5.148 -2.190 14.250 1.00 17.29 27 VAL B C 1
ATOM 1134 O O . VAL B 1 27 ? -6.245 -2.455 13.751 1.00 17.58 27 VAL B O 1
ATOM 1138 N N . TYR B 1 28 ? -4.991 -1.931 15.542 1.00 16.54 28 TYR B N 1
ATOM 1139 C CA . TYR B 1 28 ? -6.126 -1.902 16.447 1.00 17.70 28 TYR B CA 1
ATOM 1140 C C . TYR B 1 28 ? -6.597 -0.468 16.636 1.00 19.95 28 TYR B C 1
ATOM 1141 O O . TYR B 1 28 ? -5.800 0.468 16.634 1.00 18.62 28 TYR B O 1
ATOM 1150 N N . SER B 1 29 ? -7.899 -0.290 16.758 1.00 20.98 29 SER B N 1
ATOM 1151 C CA . SER B 1 29 ? -8.446 1.040 16.944 1.00 24.05 29 SER B CA 1
ATOM 1152 C C . SER B 1 29 ? -8.454 1.426 18.431 1.00 21.45 29 SER B C 1
ATOM 1153 O O . SER B 1 29 ? -8.438 0.564 19.305 1.00 20.37 29 SER B O 1
ATOM 1156 N N . ASN B 1 30 ? -8.435 2.725 18.696 1.00 20.61 30 ASN B N 1
ATOM 1157 C CA . ASN B 1 30 ? -8.452 3.261 20.058 1.00 18.53 30 ASN B CA 1
ATOM 1158 C C . ASN B 1 30 ? -7.506 2.564 21.037 1.00 16.58 30 ASN B C 1
ATOM 1159 O O . ASN B 1 30 ? -7.946 1.947 22.016 1.00 15.57 30 ASN B O 1
ATOM 1164 N N . PRO B 1 31 ? -6.190 2.621 20.766 1.00 15.37 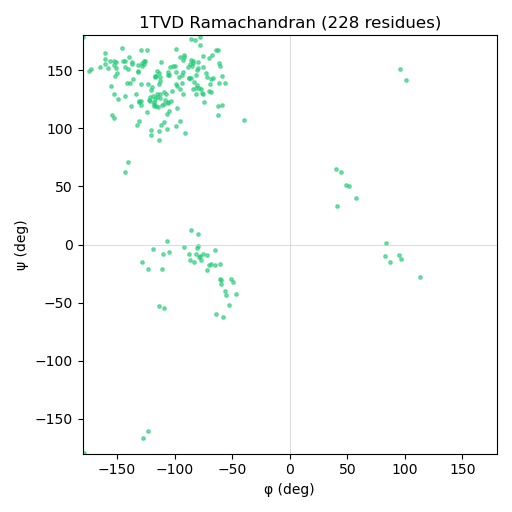31 PRO B N 1
ATOM 1165 C CA . PRO B 1 31 ? -5.254 1.971 21.687 1.00 14.50 31 PRO B CA 1
ATOM 1166 C C . PRO B 1 31 ? -5.005 2.841 22.915 1.00 11.89 31 PRO B C 1
ATOM 1167 O O . PRO B 1 31 ? -5.151 4.067 22.860 1.00 8.16 31 PRO B O 1
ATOM 1171 N N . ASP B 1 32 ? -4.694 2.199 24.037 1.00 12.26 32 ASP B N 1
ATOM 1172 C CA . ASP B 1 32 ? -4.365 2.931 25.262 1.00 11.15 32 ASP B CA 1
ATOM 1173 C C . ASP B 1 32 ? -2.960 3.474 25.013 1.00 9.84 32 ASP B C 1
ATOM 1174 O O . ASP B 1 32 ? -2.046 2.704 24.673 1.00 5.46 32 ASP B O 1
ATOM 1179 N N . LEU B 1 33 ? -2.823 4.795 25.113 1.00 7.50 33 LEU B N 1
ATOM 1180 C CA . LEU B 1 33 ? -1.563 5.494 24.879 1.00 6.93 33 LEU B CA 1
ATOM 1181 C C . LEU B 1 33 ? -0.922 5.959 26.179 1.00 6.23 33 LEU B C 1
ATOM 1182 O O . LEU B 1 33 ? -1.623 6.381 27.111 1.00 6.14 33 LEU B O 1
ATOM 1187 N N . PHE B 1 34 ? 0.416 5.942 26.223 1.00 5.55 34 PHE B N 1
ATOM 1188 C CA . PHE B 1 34 ? 1.147 6.337 27.426 1.00 5.29 34 PHE B CA 1
ATOM 1189 C C . PHE B 1 34 ? 2.429 7.096 27.141 1.00 5.52 34 PHE B C 1
ATOM 1190 O O . PHE B 1 34 ? 3.008 6.984 26.061 1.00 6.07 34 PHE B O 1
ATOM 1198 N N . TRP B 1 35 ? 2.865 7.846 28.149 1.00 5.13 35 TRP B N 1
ATOM 1199 C CA . TRP B 1 35 ? 4.128 8.580 28.135 1.00 5.70 35 TRP B CA 1
ATOM 1200 C C . TRP B 1 35 ? 4.767 8.204 29.463 1.00 5.22 35 TRP B C 1
ATOM 1201 O O . TRP B 1 35 ? 4.105 8.248 30.512 1.00 5.79 35 TRP B O 1
ATOM 1212 N N . TYR B 1 36 ? 5.971 7.644 29.381 1.00 5.37 36 TYR B N 1
ATOM 1213 C CA . TYR B 1 36 ? 6.746 7.242 30.548 1.00 5.89 36 TYR B CA 1
ATOM 1214 C C . TYR B 1 36 ? 8.101 7.904 30.391 1.00 8.22 36 TYR B C 1
ATOM 1215 O O . TYR B 1 36 ? 8.490 8.267 29.274 1.00 8.23 36 TYR B O 1
ATOM 1224 N N . ARG B 1 37 ? 8.823 8.070 31.494 1.00 7.11 37 ARG B N 1
ATOM 1225 C CA . ARG B 1 37 ? 10.146 8.675 31.416 1.00 4.86 37 ARG B CA 1
ATOM 1226 C C . ARG B 1 37 ? 11.145 7.970 32.307 1.00 6.88 37 ARG B C 1
ATOM 1227 O O . ARG B 1 37 ? 10.809 7.523 33.413 1.00 6.84 37 ARG B O 1
ATOM 1235 N N . ILE B 1 38 ? 12.355 7.799 31.785 1.00 8.15 38 ILE B N 1
ATOM 1236 C CA . ILE B 1 38 ? 13.429 7.167 32.526 1.00 9.52 38 ILE B CA 1
ATOM 1237 C C . ILE B 1 38 ? 14.292 8.281 33.105 1.00 11.84 38 ILE B C 1
ATOM 1238 O O . ILE B 1 38 ? 14.860 9.088 32.351 1.00 8.35 38 ILE B O 1
ATOM 1243 N N . ARG B 1 39 ? 14.349 8.341 34.434 1.00 10.39 39 ARG B N 1
ATOM 1244 C CA . ARG B 1 39 ? 15.144 9.331 35.156 1.00 14.21 39 ARG B CA 1
ATOM 1245 C C . ARG B 1 39 ? 16.570 8.799 35.299 1.00 14.19 39 ARG B C 1
ATOM 1246 O O . ARG B 1 39 ? 16.791 7.590 35.249 1.00 14.27 39 ARG B O 1
ATOM 1261 N N . PRO B 1 40 ? 17.550 9.691 35.524 1.00 16.46 40 PRO B N 1
ATOM 1262 C CA . PRO B 1 40 ? 18.964 9.310 35.677 1.00 17.79 40 PRO B CA 1
ATOM 1263 C C . PRO B 1 40 ? 19.228 8.159 36.658 1.00 18.22 40 PRO B C 1
ATOM 1264 O O . PRO B 1 40 ? 20.159 7.369 3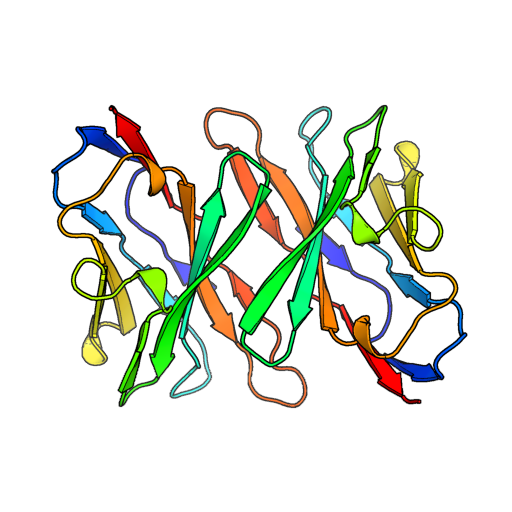6.460 1.00 21.70 40 PRO B O 1
ATOM 1268 N N . ASP B 1 41 ? 18.403 8.050 37.700 1.00 16.67 41 ASP B N 1
ATOM 1269 C CA . ASP B 1 41 ? 18.566 6.983 38.692 1.00 16.09 41 ASP B CA 1
ATOM 1270 C C . ASP B 1 41 ? 17.876 5.659 38.302 1.00 15.68 41 ASP B C 1
ATOM 1271 O O . ASP B 1 41 ? 17.695 4.788 39.145 1.00 14.94 41 ASP B O 1
ATOM 1276 N N . TYR B 1 42 ? 17.459 5.547 37.038 1.00 13.80 42 TYR B N 1
ATOM 1277 C CA . TYR B 1 42 ? 16.809 4.341 36.516 1.00 16.57 42 TYR B CA 1
ATOM 1278 C C . TYR B 1 42 ? 15.307 4.194 36.790 1.00 16.03 42 TYR B C 1
ATOM 1279 O O . TYR B 1 42 ? 14.677 3.255 36.295 1.00 13.12 42 TYR B O 1
ATOM 1288 N N . SER B 1 43 ? 14.744 5.044 37.638 1.00 14.41 43 SER B N 1
ATOM 1289 C CA . SER B 1 43 ? 13.315 4.947 37.904 1.00 15.61 43 SER B CA 1
ATOM 1290 C C . SER B 1 43 ? 12.567 5.188 36.603 1.00 15.45 43 SER B C 1
ATOM 1291 O O . SER B 1 43 ? 12.988 6.011 35.788 1.00 14.65 43 SER B O 1
ATOM 1294 N N . PHE B 1 44 ? 11.523 4.397 36.374 1.00 15.60 44 PHE B N 1
ATOM 1295 C CA . PHE B 1 44 ? 10.696 4.496 35.174 1.00 13.45 44 PHE B CA 1
ATOM 1296 C C . PHE B 1 44 ? 9.367 5.067 35.674 1.00 12.20 44 PHE B C 1
ATOM 1297 O O . PHE B 1 44 ? 8.591 4.363 36.312 1.00 13.66 44 PHE B O 1
ATOM 1305 N N . GLN B 1 45 ? 9.124 6.345 35.386 1.00 10.29 45 GLN B N 1
ATOM 1306 C CA . GLN B 1 45 ? 7.927 7.053 35.840 1.00 11.15 45 GLN B CA 1
ATOM 1307 C C . GLN B 1 45 ? 6.768 7.179 34.873 1.00 9.48 45 GLN B C 1
ATOM 1308 O O . GLN B 1 45 ? 6.952 7.595 33.730 1.00 9.38 45 GLN B O 1
ATOM 1314 N N . PHE B 1 46 ? 5.562 6.946 35.382 1.00 6.96 46 PHE B N 1
ATOM 1315 C CA . PHE B 1 46 ? 4.346 7.100 34.594 1.00 8.52 46 PHE B CA 1
ATOM 1316 C C . PHE B 1 46 ? 4.078 8.608 34.499 1.00 6.10 46 PHE B C 1
ATOM 1317 O O . PHE B 1 46 ? 4.097 9.304 35.512 1.00 5.09 46 PHE B O 1
ATOM 1325 N N . VAL B 1 47 ? 3.844 9.103 33.285 1.00 7.87 47 VAL B N 1
ATOM 1326 C CA . VAL B 1 47 ? 3.586 10.527 33.089 1.00 6.49 47 VAL B CA 1
ATOM 1327 C C . VAL B 1 47 ? 2.165 10.844 32.619 1.00 7.74 47 VAL B C 1
ATOM 1328 O O . VAL B 1 47 ? 1.458 11.659 33.239 1.00 6.86 47 VAL B O 1
ATOM 1332 N N . PHE B 1 48 ? 1.736 10.196 31.538 1.00 7.71 48 PHE B N 1
ATOM 1333 C CA . PHE B 1 48 ? 0.420 10.474 30.977 1.00 7.29 48 PHE B CA 1
ATOM 1334 C C . PHE B 1 48 ? -0.215 9.283 30.287 1.00 7.17 48 PHE B C 1
ATOM 1335 O O . PHE B 1 48 ? 0.474 8.463 29.672 1.00 5.81 48 PHE B O 1
ATOM 1343 N N . TYR B 1 49 ? -1.542 9.229 30.366 1.00 7.48 49 TYR B N 1
ATOM 1344 C CA . TYR B 1 49 ? -2.336 8.178 29.745 1.00 9.48 49 TYR B CA 1
ATOM 1345 C C . TYR B 1 49 ? -3.439 8.818 28.893 1.00 11.74 49 TYR B C 1
ATOM 1346 O O . TYR B 1 49 ? -3.892 9.943 29.169 1.00 12.33 49 TYR B O 1
ATOM 1355 N N . GLY B 1 50 ? -3.885 8.101 27.874 1.00 13.05 50 GLY B N 1
ATOM 1356 C CA . GLY B 1 50 ? -4.948 8.617 27.044 1.00 12.27 50 GLY B CA 1
ATOM 1357 C C . GLY B 1 50 ? -5.477 7.636 26.020 1.00 12.01 50 GLY B C 1
ATOM 1358 O O . GLY B 1 50 ? -4.813 6.660 25.669 1.00 9.75 50 GLY B O 1
ATOM 1359 N N . ASP B 1 51 ? -6.748 7.807 25.682 1.00 13.31 51 ASP B N 1
ATOM 1360 C CA . ASP B 1 51 ? -7.397 7.000 24.656 1.00 15.47 51 ASP B CA 1
ATOM 1361 C C . ASP B 1 51 ? -8.006 8.045 23.730 1.00 14.83 51 ASP B C 1
ATOM 1362 O O . ASP B 1 51 ? -7.710 9.233 23.882 1.00 17.26 51 ASP B O 1
ATOM 1367 N N . ASP B 1 52 ? -8.896 7.654 22.831 1.00 14.97 52 ASP B N 1
ATOM 1368 C CA . ASP B 1 52 ? -9.458 8.632 21.910 1.00 16.08 52 ASP B CA 1
ATOM 1369 C C . ASP B 1 52 ? -10.375 9.695 22.507 1.00 18.04 52 ASP B C 1
ATOM 1370 O O . ASP B 1 52 ? -10.575 10.742 21.906 1.00 19.81 52 ASP B O 1
ATOM 1375 N N . SER B 1 53 ? -10.872 9.466 23.713 1.00 19.64 53 SER B N 1
ATOM 1376 C CA . SER B 1 53 ? -11.777 10.430 24.322 1.00 20.28 53 SER B CA 1
ATOM 1377 C C . SER B 1 53 ? -11.344 11.078 25.630 1.00 21.16 53 SER B C 1
ATOM 1378 O O . SER B 1 53 ? -12.027 11.977 26.113 1.00 25.18 53 SER B O 1
ATOM 1381 N N . ARG B 1 54 ? -10.212 10.674 26.191 1.00 20.17 54 ARG B N 1
ATOM 1382 C CA . ARG B 1 54 ? -9.783 11.269 27.441 1.00 20.32 54 ARG B CA 1
ATOM 1383 C C . ARG B 1 54 ? -8.292 11.075 27.722 1.00 19.15 54 ARG B C 1
ATOM 1384 O O . ARG B 1 54 ? -7.644 10.228 27.124 1.00 16.44 54 ARG B O 1
ATOM 1399 N N . SER B 1 55 ? -7.754 11.923 28.590 1.00 19.65 55 SER B N 1
ATOM 1400 C CA . SER B 1 55 ? -6.356 11.841 28.977 1.00 20.59 55 SER B CA 1
ATOM 1401 C C . SER B 1 55 ? -6.252 12.036 30.476 1.00 21.10 55 SER B C 1
ATOM 1402 O O . SER B 1 55 ? -7.116 12.676 31.098 1.00 17.57 55 SER B O 1
ATOM 1405 N N . GLU B 1 56 ? -5.193 11.510 31.065 1.00 19.91 56 GLU B N 1
ATOM 1406 C CA . GLU B 1 56 ? -5.018 11.597 32.506 1.00 21.83 56 GLU B CA 1
ATOM 1407 C C . GLU B 1 56 ? -3.551 11.643 32.851 1.00 20.04 56 GLU B C 1
ATOM 1408 O O . GLU B 1 56 ? -2.775 10.800 32.412 1.00 20.99 56 GLU B O 1
ATOM 1414 N N . GLY B 1 57 ? -3.166 12.669 33.592 1.00 18.49 57 GLY B N 1
ATOM 1415 C CA . GLY B 1 57 ? -1.781 12.822 33.980 1.00 15.03 57 GLY B CA 1
ATOM 1416 C C . GLY B 1 57 ? -1.505 12.248 35.360 1.00 16.98 57 GLY B C 1
ATOM 1417 O O . GLY B 1 57 ? -2.431 11.936 36.121 1.00 14.01 57 GLY B O 1
ATOM 1418 N N . ALA B 1 58 A -0.227 11.997 35.636 1.00 19.27 57 ALA B N 1
ATOM 1419 C CA . ALA B 1 58 A 0.181 11.475 36.929 1.00 19.29 57 ALA B CA 1
ATOM 1420 C C . ALA B 1 58 A -0.018 12.602 37.937 1.00 21.31 57 ALA B C 1
ATOM 1421 O O . ALA B 1 58 A -0.068 13.781 37.571 1.00 19.67 57 ALA B O 1
ATOM 1423 N N . ASP B 1 59 B -0.099 12.246 39.207 1.00 22.61 57 ASP B N 1
ATOM 1424 C CA . ASP B 1 59 B -0.298 13.207 40.277 1.00 26.67 57 ASP B CA 1
ATOM 1425 C C . ASP B 1 59 B 0.601 14.438 40.189 1.00 27.28 57 ASP B C 1
ATOM 1426 O O . ASP B 1 59 B 0.127 15.568 40.286 1.00 28.23 57 ASP B O 1
ATOM 1431 N N . PHE B 1 60 C 1.877 14.204 39.865 1.00 26.95 57 PHE B N 1
ATOM 1432 C CA . PHE B 1 60 C 2.879 15.272 39.781 1.00 26.22 57 PHE B CA 1
ATOM 1433 C C . PHE B 1 60 C 2.841 16.205 38.547 1.00 27.15 57 PHE B C 1
ATOM 1434 O O . PHE B 1 60 C 3.559 17.202 38.499 1.00 26.72 57 PHE B O 1
ATOM 1442 N N . THR B 1 61 D 2.015 15.886 37.556 1.00 28.33 57 THR B N 1
ATOM 1443 C CA . THR B 1 61 D 1.945 16.687 36.328 1.00 31.49 57 THR B CA 1
ATOM 1444 C C . THR B 1 61 D 0.990 17.874 36.332 1.00 35.10 57 THR B C 1
ATOM 1445 O O . THR B 1 61 D 0.995 18.685 35.392 1.00 37.61 57 THR B O 1
ATOM 1449 N N . GLN B 1 62 E 0.180 17.991 37.374 1.00 36.41 57 GLN B N 1
ATOM 1450 C CA . GLN B 1 62 E -0.800 19.065 37.470 0.00 35.24 57 GLN B CA 1
ATOM 1451 C C . GLN B 1 62 E -0.390 20.457 36.997 1.00 31.68 57 GLN B C 1
ATOM 1452 O O . GLN B 1 62 E 0.428 21.126 37.623 1.00 32.14 57 GLN B O 1
ATOM 1458 N N . GLY B 1 63 ? -0.929 20.850 35.848 1.00 28.88 58 GLY B N 1
ATOM 1459 C CA . GLY B 1 63 ? -0.671 22.171 35.302 1.00 26.97 58 GLY B CA 1
ATOM 1460 C C . GLY B 1 63 ? 0.538 22.419 34.423 1.00 25.18 58 GLY B C 1
ATOM 1461 O O . GLY B 1 63 ? 0.587 23.435 33.727 1.00 27.67 58 GLY B O 1
ATOM 1462 N N . ARG B 1 64 ? 1.499 21.507 34.422 1.00 21.01 59 ARG B N 1
ATOM 1463 C CA . ARG B 1 64 ? 2.700 21.706 33.621 1.00 18.70 59 ARG B CA 1
ATOM 1464 C C . ARG B 1 64 ? 2.827 20.765 32.429 1.00 15.90 59 ARG B C 1
ATOM 1465 O O . ARG B 1 64 ? 3.550 21.055 31.474 1.00 15.61 59 ARG B O 1
ATOM 1473 N N . PHE B 1 65 ? 2.119 19.643 32.481 1.00 14.50 60 PHE B N 1
ATOM 1474 C CA . PHE B 1 65 ? 2.150 18.656 31.395 1.00 13.46 60 PHE B CA 1
ATOM 1475 C C . PHE B 1 65 ? 0.773 18.514 30.761 1.00 13.25 60 PHE B C 1
ATOM 1476 O O . PHE B 1 65 ? -0.244 18.569 31.442 1.00 8.55 60 PHE B O 1
ATOM 1484 N N . SER B 1 66 ? 0.759 18.300 29.458 1.00 13.14 61 SER B N 1
ATOM 1485 C CA . SER B 1 66 ? -0.470 18.084 28.725 1.00 15.28 61 SER B CA 1
ATOM 1486 C C . SER B 1 66 ? -0.111 17.355 27.446 1.00 14.72 61 SER B C 1
ATOM 1487 O O . SER B 1 66 ? 1.027 17.418 26.983 1.00 12.31 61 SER B O 1
ATOM 1490 N N . VAL B 1 67 ? -1.050 16.576 26.934 1.00 14.44 62 VAL B N 1
ATOM 1491 C CA . VAL B 1 67 ? -0.828 15.843 25.705 1.00 12.60 62 VAL B CA 1
ATOM 1492 C C . VAL B 1 67 ? -1.739 16.371 24.603 1.00 13.21 62 VAL B C 1
ATOM 1493 O O . VAL B 1 67 ? -2.823 16.881 24.870 1.00 9.80 62 VAL B O 1
ATOM 1497 N N . LYS B 1 68 ? -1.248 16.316 23.375 1.00 12.40 63 LYS B N 1
ATOM 1498 C CA . LYS B 1 68 ? -2.012 16.747 22.220 1.00 14.51 63 LYS B CA 1
ATOM 1499 C C . LYS B 1 68 ? -2.284 15.497 21.391 1.00 12.70 63 LYS B C 1
ATOM 1500 O O . LYS B 1 68 ? -1.445 15.075 20.573 1.00 12.07 63 LYS B O 1
ATOM 1506 N N . HIS B 1 69 ? -3.411 14.855 21.689 1.00 10.95 64 HIS B N 1
ATOM 1507 C CA . HIS B 1 69 ? -3.819 13.648 20.992 1.00 13.54 64 HIS B CA 1
ATOM 1508 C C . HIS B 1 69 ? -4.686 14.037 19.794 1.00 15.53 64 HIS B C 1
ATOM 1509 O O . HIS B 1 69 ? -5.897 14.221 19.922 1.00 18.09 64 HIS B O 1
ATOM 1516 N N . ILE B 1 70 ? -4.055 14.136 18.631 1.00 14.03 65 ILE B N 1
ATOM 1517 C CA . ILE B 1 70 ? -4.734 14.517 17.391 1.00 13.19 65 ILE B CA 1
ATOM 1518 C C . ILE B 1 70 ? -5.062 13.253 16.586 1.00 14.75 65 ILE B C 1
ATOM 1519 O O . ILE B 1 70 ? -4.201 12.691 15.908 1.00 13.05 65 ILE B O 1
ATOM 1524 N N . LEU B 1 71 ? -6.320 12.832 16.649 1.00 14.50 66 LEU B N 1
ATOM 1525 C CA . LEU B 1 71 ? -6.772 11.625 15.967 1.00 15.82 66 LEU B CA 1
ATOM 1526 C C . LEU B 1 71 ? -6.446 11.539 14.484 1.00 16.26 66 LEU B C 1
ATOM 1527 O O . LEU B 1 71 ? -5.858 10.554 14.040 1.00 15.93 66 LEU B O 1
ATOM 1532 N N . THR B 1 72 ? -6.793 12.580 13.724 1.00 16.78 67 THR B N 1
ATOM 1533 C CA . THR B 1 72 ? -6.537 12.587 12.284 1.0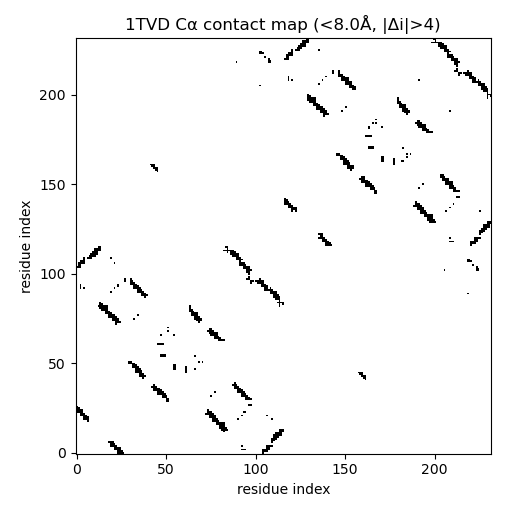0 17.33 67 THR B CA 1
ATOM 1534 C C . THR B 1 72 ? -5.057 12.462 11.928 1.00 17.31 67 THR B C 1
ATOM 1535 O O . THR B 1 72 ? -4.705 12.152 10.783 1.00 18.12 67 THR B O 1
ATOM 1539 N N . GLN B 1 73 ? -4.192 12.710 12.906 1.00 14.96 68 GLN B N 1
ATOM 1540 C CA . GLN B 1 73 ? -2.760 12.613 12.674 1.00 13.07 68 GLN B CA 1
ATOM 1541 C C . GLN B 1 73 ? -2.155 11.408 13.394 1.00 12.05 68 GLN B C 1
ATOM 1542 O O . GLN B 1 73 ? -0.988 11.100 13.183 1.00 14.57 68 GLN B O 1
ATOM 1548 N N . LYS B 1 74 ? -2.950 10.735 14.235 1.00 12.42 69 LYS B N 1
ATOM 1549 C CA . LYS B 1 74 ? -2.469 9.585 15.025 1.00 10.59 69 LYS B CA 1
ATOM 1550 C C . LYS B 1 74 ? -1.293 10.073 15.872 1.00 9.53 69 LYS B C 1
ATOM 1551 O O . LYS B 1 74 ? -0.299 9.377 16.026 1.00 8.82 69 LYS B O 1
ATOM 1557 N N . ALA B 1 75 ? -1.426 11.284 16.408 1.00 8.42 70 ALA B N 1
ATOM 1558 C CA . ALA B 1 75 ? -0.389 11.894 17.227 1.00 8.54 70 ALA B CA 1
ATOM 1559 C C . ALA B 1 75 ? -0.747 11.897 18.713 1.00 7.12 70 ALA B C 1
ATOM 1560 O O . ALA B 1 75 ? -1.917 12.010 19.081 1.00 9.77 70 ALA B O 1
ATOM 1562 N N . PHE B 1 76 ? 0.272 11.804 19.558 1.00 8.04 71 PHE B N 1
ATOM 1563 C CA . PHE B 1 76 ? 0.086 11.817 21.010 1.00 7.12 71 PHE B CA 1
ATOM 1564 C C . PHE B 1 76 ? 1.265 12.600 21.575 1.00 7.96 71 PHE B C 1
ATOM 1565 O O . PHE B 1 76 ? 2.086 12.064 22.319 1.00 6.51 71 PHE B O 1
ATOM 1573 N N . HIS B 1 77 ? 1.349 13.868 21.197 1.00 6.64 72 HIS B N 1
ATOM 1574 C CA . HIS B 1 77 ? 2.445 14.731 21.629 1.00 8.22 72 HIS B CA 1
ATOM 1575 C C . HIS B 1 77 ? 2.382 15.135 23.104 1.00 7.78 72 HIS B C 1
ATOM 1576 O O . HIS B 1 77 ? 1.298 15.311 23.660 1.00 10.18 72 HIS B O 1
ATOM 1583 N N . LEU B 1 78 ? 3.549 15.240 23.734 1.00 6.75 73 LEU B N 1
ATOM 1584 C CA . LEU B 1 78 ? 3.641 15.655 25.130 1.00 5.92 73 LEU B CA 1
ATOM 1585 C C . LEU B 1 78 ? 4.200 17.076 25.188 1.00 8.98 73 LEU B C 1
ATOM 1586 O O . LEU B 1 78 ? 5.208 17.380 24.563 1.00 10.95 73 LEU B O 1
ATOM 1591 N N . VAL B 1 79 ? 3.523 17.943 25.922 1.00 9.67 74 VAL B N 1
ATOM 1592 C CA . VAL B 1 79 ? 3.953 19.319 26.070 1.00 11.34 74 VAL B CA 1
ATOM 1593 C C . VAL B 1 79 ? 4.228 19.595 27.549 1.00 12.39 74 VAL B C 1
ATOM 1594 O O . VAL B 1 79 ? 3.411 19.265 28.407 1.00 13.46 74 VAL B O 1
ATOM 1598 N N . ILE B 1 80 ? 5.416 20.117 27.845 1.00 11.37 75 ILE B N 1
ATOM 1599 C CA . ILE B 1 80 ? 5.797 20.449 29.216 1.00 10.41 75 ILE B CA 1
ATOM 1600 C C . ILE B 1 80 ? 6.029 21.957 29.250 1.00 11.25 75 ILE B C 1
ATOM 1601 O O . ILE B 1 80 ? 6.896 22.473 28.541 1.00 9.30 75 ILE B O 1
ATOM 1606 N N . SER B 1 81 ? 5.257 22.661 30.072 1.00 10.63 76 SER B N 1
ATOM 1607 C CA . SER B 1 81 ? 5.369 24.109 30.155 1.00 11.80 76 SER B CA 1
ATOM 1608 C C . SER B 1 81 ? 4.956 24.659 31.515 1.00 11.08 76 SER B C 1
ATOM 1609 O O . SER B 1 81 ? 3.792 24.613 31.876 1.00 11.56 76 SER B O 1
ATOM 1612 N N . PRO B 1 82 ? 5.935 25.137 32.316 1.00 10.57 77 PRO B N 1
ATOM 1613 C CA . PRO B 1 82 ? 7.364 25.178 31.991 1.00 11.56 77 PRO B CA 1
ATOM 1614 C C . PRO B 1 82 ? 8.056 23.911 32.491 1.00 11.70 77 PRO B C 1
ATOM 1615 O O . PRO B 1 82 ? 7.521 23.217 33.351 1.00 9.82 77 PRO B O 1
ATOM 1619 N N . VAL B 1 83 ? 9.237 23.621 31.956 1.00 10.76 78 VAL B N 1
ATOM 1620 C CA . VAL B 1 83 ? 9.997 22.441 32.361 1.00 11.20 78 VAL B CA 1
ATOM 1621 C C . VAL B 1 83 ? 10.886 22.823 33.552 1.00 12.28 78 VAL B C 1
ATOM 1622 O O . VAL B 1 83 ? 11.242 24.000 33.713 1.00 9.46 78 VAL B O 1
ATOM 1626 N N . ARG B 1 84 ? 11.203 21.842 34.395 1.00 10.12 79 ARG B N 1
ATOM 1627 C CA . ARG B 1 84 ? 12.045 22.046 35.575 1.00 11.89 79 ARG B CA 1
ATOM 1628 C C . ARG B 1 84 ? 13.221 21.076 35.498 1.00 11.92 79 ARG B C 1
ATOM 1629 O O . ARG B 1 84 ? 13.163 20.100 34.764 1.00 8.66 79 ARG B O 1
ATOM 1637 N N . THR B 1 85 ? 14.229 21.281 36.338 1.00 13.13 80 THR B N 1
ATOM 1638 C CA . THR B 1 85 ? 15.410 20.412 36.347 1.00 16.70 80 THR B CA 1
ATOM 1639 C C . THR B 1 85 ? 15.029 18.946 36.569 1.00 16.93 80 THR B C 1
ATOM 1640 O O . THR B 1 85 ? 15.560 18.046 35.912 1.00 16.67 80 THR B O 1
ATOM 1644 N N . GLU B 1 86 ? 14.064 18.716 37.454 1.00 16.67 81 GLU B N 1
ATOM 1645 C CA . GLU B 1 86 ? 13.613 17.364 37.763 1.00 18.69 81 GLU B CA 1
ATOM 1646 C C . GLU B 1 86 ? 12.944 16.654 36.589 1.00 16.81 81 GLU B C 1
ATOM 1647 O O . GLU B 1 86 ? 12.574 15.496 36.700 1.00 16.56 81 GLU B O 1
ATOM 1653 N N . ASP B 1 87 ? 12.769 17.358 35.477 1.00 14.59 82 ASP B N 1
ATOM 1654 C CA . ASP B 1 87 ? 12.150 16.765 34.295 1.00 13.46 82 ASP B CA 1
ATOM 1655 C C . ASP B 1 87 ? 13.175 16.158 33.351 1.00 11.62 82 ASP B C 1
ATOM 1656 O O . ASP B 1 87 ? 12.826 15.661 32.279 1.00 10.41 82 ASP B O 1
ATOM 1661 N N . SER B 1 88 ? 14.450 16.285 33.709 1.00 9.18 83 SER B N 1
ATOM 1662 C CA . SER B 1 88 ? 15.510 15.716 32.900 1.00 8.15 83 SER B CA 1
ATOM 1663 C C . SER B 1 88 ? 15.330 14.207 32.856 1.00 8.90 83 SER B C 1
ATOM 1664 O O . SER B 1 88 ? 15.370 13.531 33.897 1.00 7.57 83 SER B O 1
ATOM 1667 N N . ALA B 1 89 ? 15.132 13.674 31.657 1.00 7.09 84 ALA B N 1
ATOM 1668 C CA . ALA B 1 89 ? 14.949 12.249 31.503 1.00 5.66 84 ALA B CA 1
ATOM 1669 C C . ALA B 1 89 ? 14.776 11.925 30.049 1.00 5.45 84 ALA B C 1
ATOM 1670 O O . ALA B 1 89 ? 14.883 12.802 29.194 1.00 5.33 84 ALA B O 1
ATOM 1672 N N . THR B 1 90 ? 14.578 10.642 29.763 1.00 5.59 85 THR B N 1
ATOM 1673 C CA . THR B 1 90 ? 14.336 10.182 28.402 1.00 5.63 85 THR B CA 1
ATOM 1674 C C . THR B 1 90 ? 12.874 9.737 28.386 1.00 6.25 85 THR B C 1
ATOM 1675 O O . THR B 1 90 ? 12.449 8.886 29.179 1.00 4.00 85 THR B O 1
ATOM 1679 N N . TYR B 1 91 ? 12.103 10.390 27.532 1.00 5.10 86 TYR B N 1
ATOM 1680 C CA . TYR B 1 91 ? 10.687 10.148 27.417 1.00 5.83 86 TYR B CA 1
ATOM 1681 C C . TYR B 1 91 ? 10.334 9.126 26.354 1.00 5.53 86 TYR B C 1
ATOM 1682 O O . TYR B 1 91 ? 10.813 9.199 25.214 1.00 6.12 86 TYR B O 1
ATOM 1691 N N . TYR B 1 92 ? 9.520 8.149 26.755 1.00 4.92 87 TYR B N 1
ATOM 1692 C CA . TYR B 1 92 ? 9.077 7.070 25.884 1.00 5.51 87 TYR B CA 1
ATOM 1693 C C . TYR B 1 92 ? 7.577 7.099 25.696 1.00 6.39 87 TYR B C 1
ATOM 1694 O O . TYR B 1 92 ? 6.813 7.084 26.667 1.00 8.17 87 TYR B O 1
ATOM 1703 N N . CYS B 1 93 ? 7.161 7.137 24.444 1.00 4.57 88 CYS B N 1
ATOM 1704 C CA . CYS B 1 93 ? 5.759 7.123 24.105 1.00 4.00 88 CYS B CA 1
ATOM 1705 C C . CYS B 1 93 ? 5.457 5.636 23.868 1.00 4.00 88 CYS B C 1
ATOM 1706 O O . CYS B 1 93 ? 6.335 4.896 23.410 1.00 5.27 88 CYS B O 1
ATOM 1709 N N . ALA B 1 94 ? 4.250 5.186 24.205 1.00 4.38 89 ALA B N 1
ATOM 1710 C CA . ALA B 1 94 ? 3.911 3.783 24.023 1.00 4.00 89 ALA B CA 1
ATOM 1711 C C . ALA B 1 94 ? 2.417 3.526 24.002 1.00 4.41 89 ALA B C 1
ATOM 1712 O O . ALA B 1 94 ? 1.620 4.380 24.404 1.00 5.49 89 ALA B O 1
ATOM 1714 N N . PHE B 1 95 ? 2.052 2.339 23.522 1.00 5.51 90 PHE B N 1
ATOM 1715 C CA . PHE B 1 95 ? 0.669 1.892 23.489 1.00 6.18 90 PHE B CA 1
ATOM 1716 C C . PHE B 1 95 ? 0.641 0.394 23.789 1.00 6.50 90 PHE B C 1
ATOM 1717 O O . PHE B 1 95 ? 1.650 -0.305 23.612 1.00 4.32 90 PHE B O 1
ATOM 1725 N N . THR B 1 96 ? -0.478 -0.071 24.337 1.00 6.55 91 THR B N 1
ATOM 1726 C CA . THR B 1 96 ? -0.643 -1.478 24.677 1.00 8.85 91 THR B CA 1
ATOM 1727 C C . THR B 1 96 ? -1.447 -2.220 23.627 1.00 8.25 91 THR B C 1
ATOM 1728 O O . THR B 1 96 ? -2.241 -1.623 22.890 1.00 9.14 91 THR B O 1
ATOM 1732 N N . LEU B 1 97 ? -1.198 -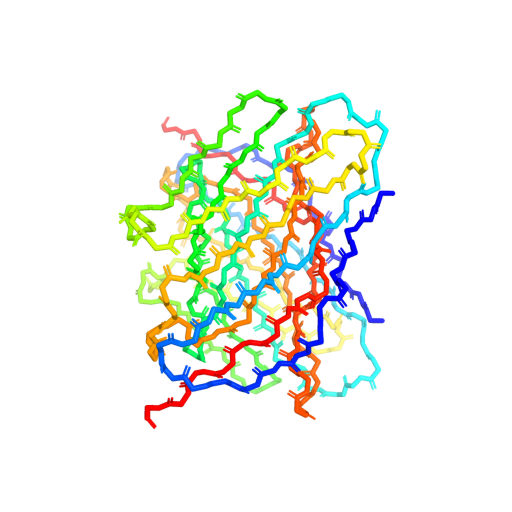3.520 23.542 1.00 7.18 92 LEU B N 1
ATOM 1733 C CA . LEU B 1 97 ? -1.910 -4.395 22.636 1.00 6.57 92 LEU B CA 1
ATOM 1734 C C . LEU B 1 97 ? -3.191 -4.773 23.377 1.00 8.13 92 LEU B C 1
ATOM 1735 O O . LEU B 1 97 ? -3.246 -4.690 24.592 1.00 8.57 92 LEU B O 1
ATOM 1740 N N . PRO B 1 98 ? -4.242 -5.157 22.656 1.00 10.44 98 PRO B N 1
ATOM 1741 C CA . PRO B 1 98 ? -5.506 -5.532 23.312 1.00 13.70 98 PRO B CA 1
ATOM 1742 C C . PRO B 1 98 ? -5.361 -6.740 24.256 1.00 14.74 98 PRO B C 1
ATOM 1743 O O . PRO B 1 98 ? -4.410 -7.519 24.141 1.00 14.23 98 PRO B O 1
ATOM 1747 N N . PRO B 1 99 ? -6.262 -6.857 25.248 1.00 16.82 99 PRO B N 1
ATOM 1748 C CA . PRO B 1 99 ? -6.205 -7.989 26.194 1.00 16.60 99 PRO B CA 1
ATOM 1749 C C . PRO B 1 99 ? -6.534 -9.282 25.440 1.00 16.71 99 PRO B C 1
ATOM 1750 O O . PRO B 1 99 ? -7.151 -9.234 24.370 1.00 17.07 99 PRO B O 1
ATOM 1754 N N . PRO B 1 100 ? -6.202 -10.453 26.019 1.00 17.38 100 PRO B N 1
ATOM 1755 C CA . PRO B 1 100 ? -5.519 -10.682 27.305 1.00 17.84 100 PRO B CA 1
ATOM 1756 C C . PRO B 1 100 ? -4.039 -10.282 27.308 1.00 18.84 100 PRO B C 1
ATOM 1757 O O . PRO B 1 100 ? -3.435 -10.155 28.365 1.00 18.54 100 PRO B O 1
ATOM 1761 N N . THR B 1 101 ? -3.457 -10.128 26.120 1.00 20.41 101 THR B N 1
ATOM 1762 C CA . THR B 1 101 ? -2.041 -9.756 25.978 1.00 24.62 101 THR B CA 1
ATOM 1763 C C . THR B 1 101 ? -1.687 -8.439 26.664 1.00 24.40 101 THR B C 1
ATOM 1764 O O . THR B 1 101 ? -0.835 -8.402 27.542 1.00 30.13 101 THR B O 1
ATOM 1768 N N . ASP B 1 102 ? -2.311 -7.361 26.205 1.00 21.78 102 ASP B N 1
ATOM 1769 C CA . ASP B 1 102 ? -2.098 -6.015 26.728 1.00 21.11 102 ASP B CA 1
ATOM 1770 C C . ASP B 1 102 ? -0.646 -5.643 27.046 1.00 18.85 102 ASP B C 1
ATOM 1771 O O . ASP B 1 102 ? -0.381 -4.845 27.946 1.00 21.66 102 ASP B O 1
ATOM 1776 N N . LYS B 1 103 ? 0.289 -6.186 26.271 1.00 13.84 103 LYS B N 1
ATOM 1777 C CA . LYS B 1 103 ? 1.699 -5.873 26.461 1.00 9.57 103 LYS B CA 1
ATOM 1778 C C . LYS B 1 103 ? 2.035 -4.577 25.725 1.00 9.79 103 LYS B C 1
ATOM 1779 O O . LYS B 1 103 ? 1.332 -4.178 24.797 1.00 6.40 103 LYS B O 1
ATOM 1785 N N . LEU B 1 104 ? 3.104 -3.924 26.158 1.00 8.65 104 LEU B N 1
ATOM 1786 C CA . LEU B 1 104 ? 3.529 -2.645 25.604 1.00 8.20 104 LEU B CA 1
ATOM 1787 C C . LEU B 1 104 ? 4.448 -2.663 24.391 1.00 9.56 104 LEU B C 1
ATOM 1788 O O . LEU B 1 104 ? 5.353 -3.508 24.282 1.00 8.18 104 LEU B O 1
ATOM 1793 N N . ILE B 1 105 ? 4.210 -1.695 23.499 1.00 6.80 105 ILE B N 1
ATOM 1794 C CA . ILE B 1 105 ? 5.016 -1.460 22.302 1.00 5.27 105 ILE B CA 1
ATOM 1795 C C . ILE B 1 105 ? 5.587 -0.059 22.580 1.00 6.91 105 ILE B C 1
ATOM 1796 O O . ILE B 1 105 ? 4.838 0.906 22.777 1.00 6.84 105 ILE B O 1
ATOM 1801 N N . PHE B 1 106 ? 6.910 0.038 22.646 1.00 8.38 106 PHE B N 1
ATOM 1802 C CA . PHE B 1 106 ? 7.582 1.306 22.958 1.00 7.06 106 PHE B CA 1
ATOM 1803 C C . PHE B 1 106 ? 8.217 2.029 21.771 1.00 6.05 106 PHE B C 1
ATOM 1804 O O . PHE B 1 106 ? 8.627 1.410 20.786 1.00 5.70 106 PHE B O 1
ATOM 1812 N N . GLY B 1 107 ? 8.307 3.343 21.896 1.00 6.36 107 GLY B N 1
ATOM 1813 C CA . GLY B 1 107 ? 8.959 4.142 20.882 1.00 5.41 107 GLY B CA 1
ATOM 1814 C C . GLY B 1 107 ? 10.431 4.091 21.280 1.00 6.77 107 GLY B C 1
ATOM 1815 O O . GLY B 1 107 ? 10.771 3.521 22.329 1.00 4.00 107 GLY B O 1
ATOM 1816 N N . LYS B 1 108 ? 11.302 4.697 20.476 1.00 5.12 108 LYS B N 1
ATOM 1817 C CA . LYS B 1 108 ? 12.735 4.682 20.760 1.00 8.14 108 LYS B CA 1
ATOM 1818 C C . LYS B 1 108 ? 13.222 5.645 21.849 1.00 8.64 108 LYS B C 1
ATOM 1819 O O . LYS B 1 108 ? 14.360 5.531 22.311 1.00 8.17 108 LYS B O 1
ATOM 1830 N N . GLY B 1 109 ? 12.376 6.596 22.251 1.00 8.56 109 GLY B N 1
ATOM 1831 C CA . GLY B 1 109 ? 12.762 7.531 23.296 1.00 6.86 109 GLY B CA 1
ATOM 1832 C C . GLY B 1 109 ? 13.321 8.857 22.812 1.00 7.28 109 GLY B C 1
ATOM 1833 O O . GLY B 1 109 ? 13.851 8.967 21.697 1.00 9.16 109 GLY B O 1
ATOM 1834 N N . THR B 1 110 ? 13.125 9.884 23.627 1.00 7.58 110 THR B N 1
ATOM 1835 C CA . THR B 1 110 ? 13.605 11.223 23.325 1.00 9.28 110 THR B CA 1
ATOM 1836 C C . THR B 1 110 ? 14.168 11.797 24.612 1.00 7.98 110 THR B C 1
ATOM 1837 O O . THR B 1 110 ? 13.456 11.892 25.618 1.00 8.65 110 THR B O 1
ATOM 1841 N N . ARG B 1 111 ? 15.455 12.120 24.599 1.00 6.15 111 ARG B N 1
ATOM 1842 C CA . ARG B 1 111 ? 16.091 12.681 25.769 1.00 7.16 111 ARG B CA 1
ATOM 1843 C C . ARG B 1 111 ? 15.895 14.177 25.883 1.00 6.59 111 ARG B C 1
ATOM 1844 O O . ARG B 1 111 ? 16.016 14.910 24.894 1.00 6.96 111 ARG B O 1
ATOM 1852 N N . VAL B 1 112 ? 15.544 14.613 27.087 1.00 6.29 112 VAL B N 1
ATOM 1853 C CA . VAL B 1 112 ? 15.376 16.017 27.383 1.00 7.64 112 VAL B CA 1
ATOM 1854 C C . VAL B 1 112 ? 16.305 16.333 28.553 1.00 7.66 112 VAL B C 1
ATOM 1855 O O . VAL B 1 112 ? 16.189 15.737 29.626 1.00 8.83 112 VAL B O 1
ATOM 1859 N N . THR B 1 113 ? 17.308 17.163 28.302 1.00 7.97 113 THR B N 1
ATOM 1860 C CA . THR B 1 113 ? 18.240 17.564 29.341 1.00 11.09 113 THR B CA 1
ATOM 1861 C C . THR B 1 113 ? 17.895 18.989 29.718 1.00 11.07 113 THR B C 1
ATOM 1862 O O . THR B 1 113 ? 17.878 19.891 28.860 1.00 11.49 113 THR B O 1
ATOM 1866 N N . VAL B 1 114 ? 17.581 19.188 30.994 1.00 12.36 114 VAL B N 1
ATOM 1867 C CA . VAL B 1 114 ? 17.200 20.501 31.504 1.00 11.20 114 VAL B CA 1
ATOM 1868 C C . VAL B 1 114 ? 18.319 21.092 32.329 1.00 15.06 114 VAL B C 1
ATOM 1869 O O . VAL B 1 114 ? 18.658 20.570 33.384 1.00 16.42 114 VAL B O 1
ATOM 1873 N N . GLU B 1 115 ? 18.911 22.162 31.819 1.00 15.88 115 GLU B N 1
ATOM 1874 C CA . GLU B 1 115 ? 20.004 22.840 32.491 1.00 19.69 115 GLU B CA 1
ATOM 1875 C C . GLU B 1 115 ? 19.459 23.657 33.665 1.00 18.00 115 GLU B C 1
ATOM 1876 O O . GLU B 1 115 ? 18.477 24.377 33.521 1.00 16.82 115 GLU B O 1
ATOM 1887 N N . PRO B 1 116 ? 20.053 23.501 34.854 1.00 17.11 116 PRO B N 1
ATOM 1888 C CA . PRO B 1 116 ? 19.596 24.253 36.026 1.00 18.72 116 PRO B CA 1
ATOM 1889 C C . PRO B 1 116 ? 19.931 25.749 35.877 1.00 17.31 116 PRO B C 1
ATOM 1890 O O . PRO B 1 116 ? 20.962 26.069 35.260 1.00 15.12 116 PRO B O 1
#

Nearest PDB structures (foldseek):
  1tvd-assembly1_B  TM=9.988E-01  e=2.491E-22  Homo sapiens
  7lli-assembly1_L  TM=9.573E-01  e=1.036E-19  Homo sapiens
  7llj-assembly1_L  TM=9.609E-01  e=4.678E-19  Homo sapiens
  6gjs-assembly1_C  TM=8.853E-01  e=8.984E-10  Lama glama
  6nmr-assembly1_H  TM=8.766E-01  e=2.783E-09  Homo sapiens

Organism: Homo sapiens (NCBI:txid9606)